Protein AF-A0A938SR09-F1 (afdb_monomer)

Radius of gyration: 38.14 Å; Cα contacts (8 Å, |Δi|>4): 227; chains: 1; bounding box: 76×103×113 Å

Foldseek 3Di:
DDDDDDDDDDDDDDDDDDDDDDPPPPPPPPPPPPDDDDDDDDDDDDDDDDDDDDDDDDDDDDDDDDDDDDDDDDDDDDDDDDDDDDDDDDPDQDQDPDDDDDDDDDDDDDDDDDPDDRDRDDPDDDDDDDDDDDDDDDDDDDDDDDPDPDPPPPPDPPPPPDPDDPDPDPDPPQQLLNQLLVCQLVLNLVSNLVSLVVQCVPPVCVLVLVSLLSNLLSCLSVVNNVVSLVSNLVSCVSPLCVLLPQDACCSNNPDPVSLVVSLVSLVVVCVVVVALSSLLSNLSSCVNVVVLVVSLVSLVSSVVRPRDCSNSVSNNVSSPD

Structure (mmCIF, N/CA/C/O backbone):
data_AF-A0A938SR09-F1
#
_entry.id   AF-A0A938SR09-F1
#
loop_
_atom_site.group_PDB
_atom_site.id
_atom_site.type_symbol
_atom_site.label_atom_id
_atom_site.label_alt_id
_atom_site.label_comp_id
_atom_site.label_asym_id
_atom_site.label_entity_id
_atom_site.label_seq_id
_atom_site.pdbx_PDB_ins_code
_atom_site.Cartn_x
_atom_site.Cartn_y
_atom_site.Cartn_z
_atom_site.occupancy
_atom_site.B_iso_or_equiv
_atom_site.auth_seq_id
_atom_site.auth_comp_id
_atom_site.auth_asym_id
_atom_site.auth_atom_id
_atom_site.pdbx_PDB_model_num
ATOM 1 N N . MET A 1 1 ? 0.628 51.534 -42.376 1.00 48.94 1 MET A N 1
ATOM 2 C CA . MET A 1 1 ? -0.210 50.324 -42.247 1.00 48.94 1 MET A CA 1
ATOM 3 C C . MET A 1 1 ? 0.246 49.597 -40.978 1.00 48.94 1 MET A C 1
ATOM 5 O O . MET A 1 1 ? 1.040 48.683 -41.077 1.00 48.94 1 MET A O 1
ATOM 9 N N . THR A 1 2 ? 0.070 50.069 -39.741 1.00 52.94 2 THR A N 1
ATOM 10 C CA . THR A 1 2 ? -1.119 50.478 -38.962 1.00 52.94 2 THR A CA 1
ATOM 11 C C . THR A 1 2 ? -2.201 49.404 -38.859 1.00 52.94 2 THR A C 1
ATOM 13 O O . THR A 1 2 ? -3.060 49.328 -39.726 1.00 52.94 2 THR A O 1
ATOM 16 N N . SER A 1 3 ? -2.183 48.626 -37.771 1.00 49.88 3 SER A N 1
ATOM 17 C CA . SER A 1 3 ? -3.406 48.142 -37.115 1.00 49.88 3 SER A CA 1
ATOM 18 C C . SER A 1 3 ? -3.104 47.691 -35.681 1.00 49.88 3 SER A C 1
ATOM 20 O O . SER A 1 3 ? -2.721 46.553 -35.426 1.00 49.88 3 SER A O 1
ATOM 22 N N . VAL A 1 4 ? -3.285 48.622 -34.748 1.00 55.06 4 VAL A N 1
ATOM 23 C CA . VAL A 1 4 ? -3.390 48.394 -33.303 1.00 55.06 4 VAL A CA 1
ATOM 24 C C . VAL A 1 4 ? -4.819 47.918 -33.028 1.00 55.06 4 VAL A C 1
ATOM 26 O O . VAL A 1 4 ? -5.764 48.605 -33.410 1.00 55.06 4 VAL A O 1
ATOM 29 N N . ARG A 1 5 ? -5.003 46.756 -32.389 1.00 57.12 5 ARG A N 1
ATOM 30 C CA . ARG A 1 5 ? -6.316 46.314 -31.888 1.00 57.12 5 ARG A CA 1
ATOM 31 C C . ARG A 1 5 ? -6.346 46.376 -30.367 1.00 57.12 5 ARG A C 1
ATOM 33 O O . ARG A 1 5 ? -5.910 45.470 -29.669 1.00 57.12 5 ARG A O 1
ATOM 40 N N . THR A 1 6 ? -6.891 47.491 -29.909 1.00 59.19 6 THR A N 1
ATOM 41 C CA . THR A 1 6 ? -7.502 47.724 -28.605 1.00 59.19 6 THR A CA 1
ATOM 42 C C . THR A 1 6 ? -8.667 46.750 -28.399 1.00 59.19 6 THR A C 1
ATOM 44 O O . THR A 1 6 ? -9.534 46.654 -29.264 1.00 59.19 6 THR A O 1
ATOM 47 N N . PHE A 1 7 ? -8.729 46.068 -27.255 1.00 55.34 7 PHE A N 1
ATOM 48 C CA . PHE A 1 7 ? -9.974 45.491 -26.743 1.00 55.34 7 PHE A CA 1
ATOM 49 C C . PHE A 1 7 ? -10.141 45.939 -25.294 1.00 55.34 7 PHE A C 1
ATOM 51 O O . PHE A 1 7 ? -9.359 45.587 -24.415 1.00 55.34 7 PHE A O 1
ATOM 58 N N . MET A 1 8 ? -11.143 46.787 -25.092 1.00 55.50 8 MET A N 1
ATOM 59 C CA . MET A 1 8 ? -11.523 47.412 -23.837 1.00 55.50 8 MET A CA 1
ATOM 60 C C . MET A 1 8 ? -13.007 47.100 -23.617 1.00 55.50 8 MET A C 1
ATOM 62 O O . MET A 1 8 ? -13.813 47.365 -24.501 1.00 55.50 8 MET A O 1
ATOM 66 N N . GLY A 1 9 ? -13.336 46.575 -22.434 1.00 50.31 9 GLY A N 1
ATOM 67 C CA . GLY A 1 9 ? -14.607 46.816 -21.744 1.00 50.31 9 GLY A CA 1
ATOM 68 C C . GLY A 1 9 ? -15.796 45.891 -22.036 1.00 50.31 9 GLY A C 1
ATOM 69 O O . GLY A 1 9 ? -16.402 45.988 -23.090 1.00 50.31 9 GLY A O 1
ATOM 70 N N . MET A 1 10 ? -16.189 45.103 -21.027 1.00 51.88 10 MET A N 1
ATOM 71 C CA . MET A 1 10 ? -17.540 45.029 -20.418 1.00 51.88 10 MET A CA 1
ATOM 72 C C . MET A 1 10 ? -17.351 44.279 -19.081 1.00 51.88 10 MET A C 1
ATOM 74 O O . MET A 1 10 ? -16.872 43.154 -19.083 1.00 51.88 10 MET A O 1
ATOM 78 N N . ALA A 1 11 ? -17.423 44.878 -17.889 1.00 47.22 11 ALA A N 1
ATOM 79 C CA . ALA A 1 11 ? -18.555 45.516 -17.213 1.00 47.22 11 ALA A CA 1
ATOM 80 C C . ALA A 1 11 ? -19.772 44.587 -17.024 1.00 47.22 11 ALA A C 1
ATOM 82 O O . ALA A 1 11 ? -20.588 44.434 -17.922 1.00 47.22 11 ALA A O 1
ATOM 83 N N . GLY A 1 12 ? -19.907 44.065 -15.797 1.00 44.56 12 GLY A N 1
ATOM 84 C CA . GLY A 1 12 ? -21.187 44.029 -15.086 1.00 44.56 12 GLY A CA 1
ATOM 85 C C . GLY A 1 12 ? -22.030 42.759 -15.180 1.00 44.56 12 GLY A C 1
ATOM 86 O O . GLY A 1 1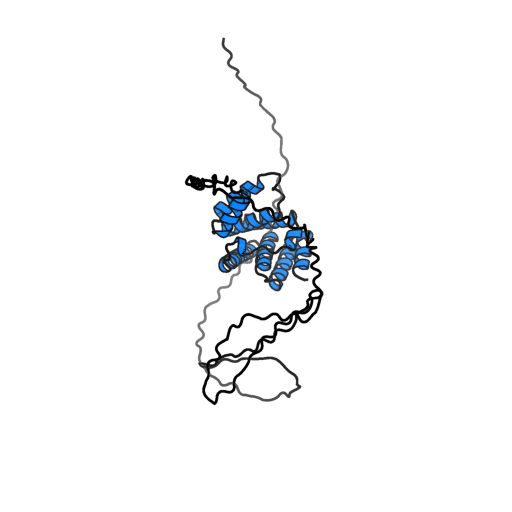2 ? -22.947 42.688 -15.986 1.00 44.56 12 GLY A O 1
ATOM 87 N N . LEU A 1 13 ? -21.853 41.843 -14.225 1.00 46.62 13 LEU A N 1
ATOM 88 C CA . LEU A 1 13 ? -22.986 41.101 -13.665 1.00 46.62 13 LEU A CA 1
ATOM 89 C C . LEU A 1 13 ? -22.722 40.791 -12.189 1.00 46.62 13 LEU A C 1
ATOM 91 O O . LEU A 1 13 ? -21.953 39.901 -11.834 1.00 46.62 13 LEU A O 1
ATOM 95 N N . ALA A 1 14 ? -23.350 41.594 -11.332 1.00 45.62 14 ALA A N 1
ATOM 96 C CA . ALA A 1 14 ? -23.513 41.310 -9.920 1.00 45.62 14 ALA A CA 1
ATOM 97 C C . ALA A 1 14 ? -24.568 40.205 -9.776 1.00 45.62 14 ALA A C 1
ATOM 99 O O . ALA A 1 14 ? -25.720 40.400 -10.160 1.00 45.62 14 ALA A O 1
ATOM 100 N N . VAL A 1 15 ? -24.174 39.057 -9.222 1.00 49.91 15 VAL A N 1
ATOM 101 C CA . VAL A 1 15 ? -25.106 38.029 -8.749 1.00 49.91 15 VAL A CA 1
ATOM 102 C C . VAL A 1 15 ? -25.143 38.101 -7.231 1.00 49.91 15 VAL A C 1
ATOM 104 O O . VAL A 1 15 ? -24.121 38.010 -6.552 1.00 49.91 15 VAL A O 1
ATOM 107 N N . ALA A 1 16 ? -26.350 38.335 -6.733 1.00 41.22 16 ALA A N 1
ATOM 108 C CA . ALA A 1 16 ? -26.693 38.427 -5.333 1.00 41.22 16 ALA A CA 1
ATOM 109 C C . ALA A 1 16 ? -26.620 37.063 -4.626 1.00 41.22 16 ALA A C 1
ATOM 111 O O . ALA A 1 16 ? -26.981 36.032 -5.186 1.00 41.22 16 ALA A O 1
ATOM 112 N N . ALA A 1 17 ? -26.167 37.134 -3.374 1.00 46.91 17 ALA A N 1
ATOM 113 C CA . ALA A 1 17 ? -26.523 36.331 -2.206 1.00 46.91 17 ALA A CA 1
ATOM 114 C C . ALA A 1 17 ? -27.255 34.989 -2.421 1.00 46.91 17 ALA A C 1
ATOM 116 O O . ALA A 1 17 ? -28.446 34.959 -2.720 1.00 46.91 17 ALA A O 1
ATOM 117 N N . ALA A 1 18 ? -26.590 33.892 -2.047 1.00 40.94 18 ALA A N 1
ATOM 118 C CA . ALA A 1 18 ? -27.265 32.707 -1.529 1.00 40.94 18 ALA A CA 1
ATOM 119 C C . ALA A 1 18 ? -26.370 31.950 -0.530 1.00 40.94 18 ALA A C 1
ATOM 121 O O . ALA A 1 18 ? -25.293 31.481 -0.876 1.00 40.94 18 ALA A O 1
ATOM 122 N N . ALA A 1 19 ? -26.882 31.864 0.700 1.00 41.59 19 ALA A N 1
ATOM 123 C CA . ALA A 1 19 ? -26.690 30.822 1.708 1.00 41.59 19 ALA A CA 1
ATOM 124 C C . ALA A 1 19 ? -25.259 30.400 2.106 1.00 41.59 19 ALA A C 1
ATOM 126 O O . ALA A 1 19 ? -24.560 29.658 1.421 1.00 41.59 19 ALA A O 1
ATOM 127 N N . ALA A 1 20 ? -24.903 30.794 3.330 1.00 45.16 20 ALA A N 1
ATOM 128 C CA . ALA A 1 20 ? -23.827 30.218 4.121 1.00 45.16 20 ALA A CA 1
ATOM 129 C C . ALA A 1 20 ? -23.974 28.686 4.263 1.00 45.16 20 ALA A C 1
ATOM 131 O O . ALA A 1 20 ? -25.081 28.210 4.533 1.00 45.16 20 ALA A O 1
ATOM 132 N N . PRO A 1 21 ? -22.886 27.901 4.168 1.00 49.59 21 PRO A N 1
ATOM 133 C CA . PRO A 1 21 ? -22.912 26.524 4.630 1.00 49.59 21 PRO A CA 1
ATOM 134 C C . PRO A 1 21 ? -22.959 26.515 6.161 1.00 49.59 21 PRO A C 1
ATOM 136 O O . PRO A 1 21 ? -22.110 27.104 6.833 1.00 49.59 21 PRO A O 1
ATOM 139 N N . ALA A 1 22 ? -23.972 25.840 6.703 1.00 42.09 22 ALA A N 1
ATOM 140 C CA . ALA A 1 22 ? -24.069 25.503 8.111 1.00 42.09 22 ALA A CA 1
ATOM 141 C C . ALA A 1 22 ? -22.780 24.793 8.550 1.00 42.09 22 ALA A C 1
ATOM 143 O O . ALA A 1 22 ? -22.500 23.661 8.153 1.00 42.09 22 ALA A O 1
ATOM 144 N N . GLN A 1 23 ? -21.987 25.478 9.370 1.00 38.41 23 GLN A N 1
ATOM 145 C CA . GLN A 1 23 ? -20.937 24.855 10.154 1.00 38.41 23 GLN A CA 1
ATOM 146 C C . GLN A 1 23 ? -21.629 23.943 11.169 1.00 38.41 23 GLN A C 1
ATOM 148 O O . GLN A 1 23 ? -22.114 24.399 12.203 1.00 38.41 23 GLN A O 1
ATOM 153 N N . HIS A 1 24 ? -21.693 22.647 10.870 1.00 41.06 24 HIS A N 1
ATOM 154 C CA . HIS A 1 24 ? -21.853 21.640 11.909 1.00 41.06 24 HIS A CA 1
ATOM 155 C C . HIS A 1 24 ? -20.579 21.659 12.757 1.00 41.06 24 HIS A C 1
ATOM 157 O O . HIS A 1 24 ? -19.609 20.953 12.489 1.00 41.06 24 HIS A O 1
ATOM 163 N N . ALA A 1 25 ? -20.580 22.526 13.767 1.00 35.91 25 ALA A N 1
ATOM 164 C CA . ALA A 1 25 ? -19.708 22.408 14.914 1.00 35.91 25 ALA A CA 1
ATOM 165 C C . ALA A 1 25 ? -20.052 21.081 15.600 1.00 35.91 25 ALA A C 1
ATOM 167 O O . ALA A 1 25 ? -21.076 20.953 16.270 1.00 35.91 25 ALA A O 1
ATOM 168 N N . ILE A 1 26 ? -19.220 20.066 15.377 1.00 43.44 26 ILE A N 1
ATOM 169 C CA . ILE A 1 26 ? -19.151 18.933 16.290 1.00 43.44 26 ILE A CA 1
ATOM 170 C C . ILE A 1 26 ? -18.450 19.476 17.531 1.00 43.44 26 ILE A C 1
ATOM 172 O O . ILE A 1 26 ? -17.234 19.660 17.554 1.00 43.44 26 ILE A O 1
ATOM 176 N N . ASP A 1 27 ? -19.267 19.809 18.523 1.00 33.75 27 ASP A N 1
ATOM 177 C CA . ASP A 1 27 ? -18.864 20.181 19.868 1.00 33.75 27 ASP A CA 1
ATOM 178 C C . ASP A 1 27 ? -18.182 18.971 20.526 1.00 33.75 27 ASP A C 1
ATOM 180 O O . ASP A 1 27 ? -18.819 18.084 21.099 1.00 33.75 27 ASP A O 1
ATOM 184 N N . PHE A 1 28 ? -16.861 18.876 20.373 1.00 40.00 28 PHE A N 1
ATOM 185 C CA . PHE A 1 28 ? -16.049 18.007 21.213 1.00 40.00 28 PHE A CA 1
ATOM 186 C C . PHE A 1 28 ? -15.942 18.672 22.578 1.00 40.00 28 PHE A C 1
ATOM 188 O O . PHE A 1 28 ? -15.022 19.448 22.835 1.00 40.00 28 PHE A O 1
ATOM 195 N N . GLY A 1 29 ? -16.899 18.339 23.445 1.00 33.44 29 GLY A N 1
ATOM 196 C CA . GLY A 1 29 ? -16.896 18.712 24.850 1.00 33.44 29 GLY A CA 1
ATOM 197 C C . GLY A 1 29 ? -15.537 18.426 25.485 1.00 33.44 29 GLY A C 1
ATOM 198 O O . GLY A 1 29 ? -15.177 17.282 25.779 1.00 33.44 29 GLY A O 1
ATOM 199 N N . S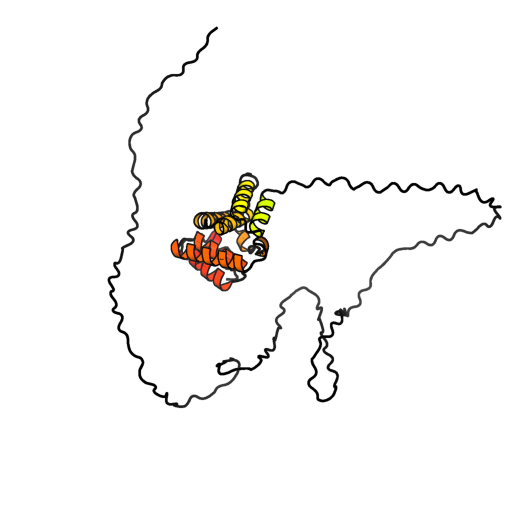ER A 1 30 ? -14.786 19.496 25.706 1.00 38.91 30 SER A N 1
ATOM 200 C CA . SER A 1 30 ? -13.570 19.542 26.494 1.00 38.91 30 SER A CA 1
ATOM 201 C C . SER A 1 30 ? -13.934 19.304 27.958 1.00 38.91 30 SER A C 1
ATOM 203 O O . SER A 1 30 ? -14.160 20.223 28.741 1.00 38.91 30 SER A O 1
ATOM 205 N N . ARG A 1 31 ? -13.991 18.030 28.363 1.00 38.81 31 ARG A N 1
ATOM 206 C CA . ARG A 1 31 ? -13.888 17.682 29.782 1.00 38.81 31 ARG A CA 1
ATOM 207 C C . ARG A 1 31 ? -12.486 18.051 30.252 1.00 38.81 31 ARG A C 1
ATOM 209 O O . ARG A 1 31 ? -11.525 17.331 29.991 1.00 38.81 31 ARG A O 1
ATOM 216 N N . ALA A 1 32 ? -12.402 19.179 30.948 1.00 38.53 32 ALA A N 1
ATOM 217 C CA . ALA A 1 32 ? -11.301 19.508 31.832 1.00 38.53 32 ALA A CA 1
ATOM 218 C C . ALA A 1 32 ? -11.097 18.343 32.813 1.00 38.53 32 ALA A C 1
ATOM 220 O O . ALA A 1 32 ? -11.951 18.060 33.653 1.00 38.53 32 ALA A O 1
ATOM 221 N N . VAL A 1 33 ? -9.981 17.631 32.664 1.00 45.16 33 VAL A N 1
ATOM 222 C CA . VAL A 1 33 ? -9.483 16.714 33.687 1.00 45.16 33 VAL A CA 1
ATOM 223 C C . VAL A 1 33 ? -8.683 17.572 34.653 1.00 45.16 33 VAL A C 1
ATOM 225 O O . VAL A 1 33 ? -7.482 17.764 34.489 1.00 45.16 33 VAL A O 1
ATOM 228 N N . ASP A 1 34 ? -9.389 18.130 35.630 1.00 44.50 34 ASP A N 1
ATOM 229 C CA . ASP A 1 34 ? -8.777 18.633 36.851 1.00 44.50 34 ASP A CA 1
ATOM 230 C C . ASP A 1 34 ? -8.444 17.416 37.722 1.00 44.50 34 ASP A C 1
ATOM 232 O O . ASP A 1 34 ? -9.307 16.592 38.037 1.00 44.50 34 ASP A O 1
ATOM 236 N N . GLY A 1 35 ? -7.163 17.231 38.026 1.00 37.66 35 GLY A N 1
ATOM 237 C CA . GLY A 1 35 ? -6.679 15.994 38.626 1.00 37.66 35 GLY A CA 1
ATOM 238 C C . GLY A 1 35 ? -5.227 16.072 39.062 1.00 37.66 35 GLY A C 1
ATOM 239 O O . GLY A 1 35 ? -4.417 15.224 38.697 1.00 37.66 35 GLY A O 1
ATOM 240 N N . THR A 1 36 ? -4.898 17.089 39.853 1.00 42.97 36 THR A N 1
ATOM 241 C CA . THR A 1 36 ? -3.721 17.115 40.722 1.00 42.97 36 THR A CA 1
ATOM 242 C C . THR A 1 36 ? -3.691 15.850 41.587 1.00 42.97 36 THR A C 1
ATOM 244 O O . THR A 1 36 ? -4.406 15.730 42.579 1.00 42.97 36 THR A O 1
ATOM 247 N N . ARG A 1 37 ? -2.844 14.880 41.226 1.00 38.44 37 ARG A N 1
ATOM 248 C CA . ARG A 1 37 ? -2.443 13.798 42.132 1.00 38.44 37 ARG A CA 1
ATOM 249 C C . ARG A 1 37 ? -1.032 14.056 42.629 1.00 38.44 37 ARG A C 1
ATOM 251 O O . ARG A 1 37 ? -0.067 14.039 41.871 1.00 38.44 37 ARG A O 1
ATOM 258 N N . ALA A 1 38 ? -0.964 14.310 43.930 1.00 37.84 38 ALA A N 1
ATOM 259 C CA . ALA A 1 38 ? 0.248 14.364 44.716 1.00 37.84 38 ALA A CA 1
ATOM 260 C C . ALA A 1 38 ? 1.033 13.049 44.590 1.00 37.84 38 ALA A C 1
ATOM 262 O O . ALA A 1 38 ? 0.476 11.959 44.727 1.00 37.84 38 ALA A O 1
ATOM 263 N N . PHE A 1 39 ? 2.336 13.170 44.352 1.00 33.78 39 PHE A N 1
ATOM 264 C CA . PHE A 1 39 ? 3.298 12.091 44.529 1.00 33.78 39 PHE A CA 1
ATOM 265 C C . PHE A 1 39 ? 3.523 11.884 46.032 1.00 33.78 39 PHE A C 1
ATOM 267 O O . PHE A 1 39 ? 4.291 12.611 46.658 1.00 33.78 39 PHE A O 1
ATOM 274 N N . THR A 1 40 ? 2.854 10.896 46.622 1.00 37.78 40 THR A N 1
ATOM 275 C CA . THR A 1 40 ? 3.239 10.331 47.920 1.00 37.78 40 THR A CA 1
ATOM 276 C C . THR A 1 40 ? 4.230 9.198 47.681 1.00 37.78 40 THR A C 1
ATOM 278 O O . THR A 1 40 ? 3.898 8.147 47.136 1.00 37.78 40 THR A O 1
ATOM 281 N N . THR A 1 41 ? 5.477 9.420 48.081 1.00 38.62 41 THR A N 1
ATOM 282 C CA . THR A 1 41 ? 6.528 8.407 48.145 1.00 38.62 41 THR A CA 1
ATOM 283 C C . THR A 1 41 ? 6.243 7.453 49.306 1.00 38.62 41 THR A C 1
ATOM 285 O O . THR A 1 41 ? 6.537 7.756 50.461 1.00 38.62 41 THR A O 1
ATOM 288 N N . HIS A 1 42 ? 5.673 6.280 49.016 1.00 34.41 42 HIS A N 1
ATOM 289 C CA . HIS A 1 42 ? 5.622 5.191 49.991 1.00 34.41 42 HIS A CA 1
ATOM 290 C C . HIS A 1 42 ? 6.890 4.337 49.920 1.00 34.41 42 HIS A C 1
ATOM 292 O O . HIS A 1 42 ? 7.185 3.656 48.940 1.00 34.41 42 HIS A O 1
ATOM 298 N N . ARG A 1 43 ? 7.629 4.439 51.020 1.00 31.91 43 ARG A N 1
ATOM 299 C CA . ARG A 1 43 ? 8.742 3.620 51.490 1.00 31.91 43 ARG A CA 1
ATOM 300 C C . ARG A 1 43 ? 8.340 2.135 51.478 1.00 31.91 43 ARG A C 1
ATOM 302 O O . ARG A 1 43 ? 7.354 1.769 52.112 1.00 31.91 43 ARG A O 1
ATOM 309 N N . MET A 1 44 ? 9.082 1.304 50.744 1.00 32.31 44 MET A N 1
ATOM 310 C CA . MET A 1 44 ? 9.006 -0.157 50.841 1.00 32.31 44 MET A CA 1
ATOM 311 C C . MET A 1 44 ? 9.773 -0.594 52.087 1.00 32.31 44 MET A C 1
ATOM 313 O O . MET A 1 44 ? 10.999 -0.601 52.077 1.00 32.31 44 MET A O 1
ATOM 317 N N . ASP A 1 45 ? 9.040 -0.972 53.125 1.00 37.78 45 ASP A N 1
ATOM 318 C CA . ASP A 1 45 ? 9.537 -1.798 54.217 1.00 37.78 45 ASP A CA 1
ATOM 319 C C . ASP A 1 45 ? 8.638 -3.040 54.306 1.00 37.78 45 ASP A C 1
ATOM 321 O O . ASP A 1 45 ? 7.419 -2.936 54.153 1.00 37.78 45 ASP A O 1
ATOM 325 N N . SER A 1 46 ? 9.251 -4.176 54.653 1.00 35.06 46 SER A N 1
ATOM 326 C CA . SER A 1 46 ? 8.656 -5.448 55.120 1.00 35.06 46 SER A CA 1
ATOM 327 C C . SER A 1 46 ? 8.550 -6.589 54.098 1.00 35.06 46 SER A C 1
ATOM 329 O O . SER A 1 46 ? 7.623 -6.690 53.299 1.00 35.06 46 SER A O 1
ATOM 331 N N . CYS A 1 47 ? 9.502 -7.516 54.224 1.00 36.88 47 CYS A N 1
ATOM 332 C CA . CYS A 1 47 ? 9.355 -8.922 53.872 1.00 36.88 47 CYS A CA 1
ATOM 333 C C . CYS A 1 47 ? 8.337 -9.593 54.810 1.00 36.88 47 CYS A C 1
ATOM 335 O O . CYS A 1 47 ? 8.511 -9.525 56.024 1.00 36.88 47 CYS A O 1
ATOM 337 N N . GLU A 1 48 ? 7.371 -10.334 54.266 1.00 33.38 48 GLU A N 1
ATOM 338 C CA . GLU A 1 48 ? 6.655 -11.379 55.008 1.00 33.38 48 GLU A CA 1
ATOM 339 C C . GLU A 1 48 ? 6.470 -12.642 54.144 1.00 33.38 48 GLU A C 1
ATOM 341 O O . GLU A 1 48 ? 6.300 -12.540 52.924 1.00 33.38 48 GLU A O 1
ATOM 346 N N . PRO A 1 49 ? 6.547 -13.848 54.742 1.00 43.41 49 PRO A N 1
ATOM 347 C CA . PRO A 1 49 ? 6.541 -15.111 54.017 1.00 43.41 49 PRO A CA 1
ATOM 348 C C . PRO A 1 49 ? 5.116 -15.622 53.765 1.00 43.41 49 PRO A C 1
ATOM 350 O O . PRO A 1 49 ? 4.286 -15.707 54.669 1.00 43.41 49 PRO A O 1
ATOM 353 N N . VAL A 1 50 ? 4.851 -16.055 52.531 1.00 41.22 50 VAL A N 1
ATOM 354 C CA . VAL A 1 50 ? 3.593 -16.711 52.156 1.00 41.22 50 VAL A CA 1
ATOM 355 C C . VAL A 1 50 ? 3.546 -18.128 52.736 1.00 41.22 50 VAL A C 1
ATOM 357 O O . VAL A 1 50 ? 4.335 -19.003 52.368 1.00 41.22 50 VAL A O 1
ATOM 360 N N . ARG A 1 51 ? 2.586 -18.345 53.643 1.00 36.12 51 ARG A N 1
ATOM 361 C CA . ARG A 1 51 ? 2.142 -19.658 54.126 1.00 36.12 51 ARG A CA 1
ATOM 362 C C . ARG A 1 51 ? 1.581 -20.486 52.969 1.00 36.12 51 ARG A C 1
ATOM 364 O O . ARG A 1 51 ? 0.710 -20.037 52.231 1.00 36.12 51 ARG A O 1
ATOM 371 N N . ARG A 1 52 ? 2.077 -21.720 52.859 1.00 40.38 52 ARG A N 1
ATOM 372 C CA . ARG A 1 52 ? 1.443 -22.816 52.123 1.00 40.38 52 ARG A CA 1
ATOM 373 C C . ARG A 1 52 ? 0.193 -23.247 52.876 1.00 40.38 52 ARG A C 1
ATOM 375 O O . ARG A 1 52 ? 0.318 -23.582 54.046 1.00 40.38 52 ARG A O 1
ATOM 382 N N . ASP A 1 53 ? -0.920 -23.351 52.164 1.00 39.09 53 ASP A N 1
ATOM 383 C CA . ASP A 1 53 ? -1.975 -24.296 52.501 1.00 39.09 53 ASP A CA 1
ATOM 384 C C . ASP A 1 53 ? -2.419 -25.062 51.254 1.00 39.09 53 ASP A C 1
ATOM 386 O O . ASP A 1 53 ? -2.407 -24.588 50.118 1.00 39.09 53 ASP A O 1
ATOM 390 N N . SER A 1 54 ? -2.673 -26.326 51.531 1.00 40.34 54 SER A N 1
ATOM 391 C CA . SER A 1 54 ? -2.786 -27.490 50.674 1.00 40.34 54 SER A CA 1
ATOM 392 C C . SER A 1 54 ? -4.172 -27.692 50.067 1.00 40.34 54 SER A C 1
ATOM 394 O O . SER A 1 54 ? -5.179 -27.480 50.732 1.00 40.34 54 SER A O 1
ATOM 396 N N . GLY A 1 55 ? -4.190 -28.304 48.878 1.00 32.22 55 GLY A N 1
ATOM 397 C CA . GLY A 1 55 ? -5.206 -29.294 48.518 1.00 32.22 55 GLY A CA 1
ATOM 398 C C . GLY A 1 55 ? -6.116 -28.922 47.352 1.00 32.22 55 GLY A C 1
ATOM 399 O O . GLY A 1 55 ? -7.139 -28.283 47.552 1.00 32.22 55 GLY A O 1
ATOM 400 N N . PHE A 1 56 ? -5.828 -29.454 46.159 1.00 29.59 56 PHE A N 1
ATOM 401 C CA . PHE A 1 56 ? -6.900 -30.025 45.341 1.00 29.59 56 PHE A CA 1
ATOM 402 C C . PHE A 1 56 ? -6.391 -31.126 44.407 1.00 29.59 56 PHE A C 1
ATOM 404 O O . PHE A 1 56 ? -5.302 -31.040 43.839 1.00 29.59 56 PHE A O 1
ATOM 411 N N . HIS A 1 57 ? -7.192 -32.186 44.326 1.00 31.00 57 HIS A N 1
ATOM 412 C CA . HIS A 1 57 ? -6.897 -33.456 43.680 1.00 31.00 57 HIS A CA 1
ATOM 413 C C . HIS A 1 57 ? -7.031 -33.414 42.151 1.00 31.00 57 HIS A C 1
ATOM 415 O O . HIS A 1 57 ? -7.802 -32.658 41.567 1.00 31.00 57 HIS A O 1
ATOM 421 N N . VAL A 1 58 ? -6.253 -34.315 41.558 1.00 31.38 58 VAL A N 1
ATOM 422 C CA . VAL A 1 58 ? -6.038 -34.651 40.149 1.00 31.38 58 VAL A CA 1
ATOM 423 C C . VAL A 1 58 ? -7.286 -35.217 39.460 1.00 31.38 58 VAL A C 1
ATOM 425 O O . VAL A 1 58 ? -7.920 -36.123 39.990 1.00 31.38 58 VAL A O 1
ATOM 428 N N . THR A 1 59 ? -7.518 -34.802 38.211 1.00 32.91 59 THR A N 1
ATOM 429 C CA . THR A 1 59 ? -7.966 -35.694 37.122 1.00 32.91 59 THR A CA 1
ATOM 430 C C . THR A 1 59 ? -7.124 -35.421 35.861 1.00 32.91 59 THR A C 1
ATOM 432 O O . THR A 1 59 ? -6.894 -34.276 35.479 1.00 32.91 59 THR A O 1
ATOM 435 N N . SER A 1 60 ? -6.563 -36.498 35.303 1.00 32.19 60 SER A N 1
ATOM 436 C CA . SER A 1 60 ? -5.683 -36.632 34.123 1.00 32.19 60 SER A CA 1
ATOM 437 C C . SER A 1 60 ? -6.480 -36.490 32.805 1.00 32.19 60 SER A C 1
ATOM 439 O O . SER A 1 60 ? -7.687 -36.681 32.829 1.00 32.19 60 SER A O 1
ATOM 441 N N . HIS A 1 61 ? -5.979 -36.149 31.607 1.00 34.94 61 HIS A N 1
ATOM 442 C CA . HIS A 1 61 ? -4.675 -36.174 30.913 1.00 34.94 61 HIS A CA 1
ATOM 443 C C . HIS A 1 61 ? -4.537 -34.870 30.072 1.00 34.94 61 HIS A C 1
ATOM 445 O O . HIS A 1 61 ? -5.496 -34.482 29.419 1.00 34.94 61 HIS A O 1
ATOM 451 N N . GLY A 1 62 ? -3.470 -34.057 30.170 1.00 31.67 62 GLY A N 1
ATOM 452 C CA . GLY A 1 62 ? -2.205 -34.129 29.399 1.00 31.67 62 GLY A CA 1
ATOM 453 C C . GLY A 1 62 ? -2.332 -33.413 28.033 1.00 31.67 62 GLY A C 1
ATOM 454 O O . GLY A 1 62 ? -3.004 -33.936 27.164 1.00 31.67 62 GLY A O 1
ATOM 455 N N . LEU A 1 63 ? -1.776 -32.227 27.734 1.00 31.64 63 LEU A N 1
ATOM 456 C CA . LEU A 1 63 ? -0.466 -31.639 28.051 1.00 31.64 63 LEU A CA 1
ATOM 457 C C . LEU A 1 63 ? -0.550 -30.090 28.105 1.00 31.64 63 LEU A C 1
ATOM 459 O O . LEU A 1 63 ? -0.976 -29.454 27.145 1.00 31.64 63 LEU A O 1
ATOM 463 N N . ARG A 1 64 ? -0.064 -29.469 29.189 1.00 33.28 64 ARG A N 1
ATOM 464 C CA . ARG A 1 64 ? 0.347 -28.051 29.236 1.00 33.28 64 ARG A CA 1
ATOM 465 C C . ARG A 1 64 ? 1.756 -27.988 29.819 1.00 33.28 64 ARG A C 1
ATOM 467 O O . ARG A 1 64 ? 1.987 -28.502 30.908 1.00 33.28 64 ARG A O 1
ATOM 474 N N . GLY A 1 65 ? 2.685 -27.371 29.093 1.00 31.17 65 GLY A N 1
ATOM 475 C CA . GLY A 1 65 ? 4.011 -27.037 29.606 1.00 31.17 65 GLY A CA 1
ATOM 476 C C . GLY A 1 65 ? 3.978 -25.682 30.309 1.00 31.17 65 GLY A C 1
ATOM 477 O O . GLY A 1 65 ? 3.533 -24.698 29.726 1.00 31.17 65 GLY A O 1
ATOM 478 N N . SER A 1 66 ? 4.458 -25.626 31.548 1.00 35.50 66 SER A N 1
ATOM 479 C CA . SER A 1 66 ? 4.777 -24.387 32.263 1.00 35.50 66 SER A CA 1
ATOM 480 C C . SER A 1 66 ? 6.269 -24.383 32.581 1.00 35.50 66 SER A C 1
ATOM 482 O O . SER A 1 66 ? 6.774 -25.365 33.123 1.00 35.50 66 SER A O 1
ATOM 484 N N . ALA A 1 67 ? 6.965 -23.290 32.269 1.00 32.03 67 ALA A N 1
ATOM 485 C CA . ALA A 1 67 ? 8.362 -23.083 32.637 1.00 32.03 67 ALA A CA 1
ATOM 486 C C . ALA A 1 67 ? 8.466 -21.914 33.625 1.00 32.03 67 ALA A C 1
ATOM 488 O O . ALA A 1 67 ? 8.000 -20.816 33.329 1.00 32.03 67 ALA A O 1
ATOM 489 N N . SER A 1 68 ? 9.103 -22.154 34.773 1.00 31.42 68 SER A N 1
ATOM 490 C CA . SER A 1 68 ? 9.543 -21.113 35.707 1.00 31.42 68 SER A CA 1
ATOM 491 C C . SER A 1 68 ? 11.068 -21.048 35.695 1.00 31.42 68 SER A C 1
ATOM 493 O O . SER A 1 68 ? 11.741 -22.077 35.746 1.00 31.42 68 SER A O 1
ATOM 495 N N . PHE A 1 69 ? 11.600 -19.831 35.604 1.00 34.47 69 PHE A N 1
ATOM 496 C CA . PHE A 1 69 ? 13.025 -19.538 35.470 1.00 34.47 69 PHE A CA 1
ATOM 497 C C . PHE A 1 69 ? 13.699 -19.355 36.830 1.00 34.47 69 PHE A C 1
ATOM 499 O O . PHE A 1 69 ? 13.274 -18.513 37.611 1.00 34.47 69 PHE A O 1
ATOM 506 N N . TYR A 1 70 ? 14.816 -20.051 37.043 1.00 31.45 70 TYR A N 1
ATOM 507 C CA . TYR A 1 70 ? 15.893 -19.623 37.938 1.00 31.45 70 TYR A CA 1
ATOM 508 C C . TYR A 1 70 ? 17.240 -20.120 37.393 1.00 31.45 70 TYR A C 1
ATOM 510 O O . TYR A 1 70 ? 17.358 -21.274 37.001 1.00 31.45 70 TYR A O 1
ATOM 518 N N . GLY A 1 71 ? 18.244 -19.237 37.398 1.00 30.58 71 GLY A N 1
ATOM 519 C CA . GLY A 1 71 ? 19.665 -19.586 37.518 1.00 30.58 71 GLY A CA 1
ATOM 520 C C . GLY A 1 71 ? 20.324 -20.390 36.389 1.00 30.58 71 GLY A C 1
ATOM 521 O O . GLY A 1 71 ? 20.307 -21.610 36.385 1.00 30.58 71 GLY A O 1
ATOM 522 N N . SER A 1 72 ? 21.023 -19.670 35.507 1.00 38.50 72 SER A N 1
ATOM 523 C CA . SER A 1 72 ? 22.268 -20.059 34.815 1.00 38.50 72 SER A CA 1
ATOM 524 C C . SER A 1 72 ? 22.440 -21.506 34.307 1.00 38.50 72 SER A C 1
ATOM 526 O O . SER A 1 72 ? 22.826 -22.408 35.043 1.00 38.50 72 SER A O 1
ATOM 528 N N . ARG A 1 73 ? 22.387 -21.614 32.969 1.00 41.91 73 ARG A N 1
ATOM 529 C CA . ARG A 1 73 ? 22.822 -22.721 32.093 1.00 41.91 73 ARG A CA 1
ATOM 530 C C . ARG A 1 73 ? 21.962 -23.984 32.145 1.00 41.91 73 ARG A C 1
ATOM 532 O O . ARG A 1 73 ? 22.227 -24.904 32.905 1.00 41.91 73 ARG A O 1
ATOM 539 N N . SER A 1 74 ? 21.045 -24.098 31.185 1.00 31.97 74 SER A N 1
ATOM 540 C CA . SER A 1 74 ? 20.631 -25.391 30.629 1.00 31.97 74 SER A CA 1
ATOM 541 C C . SER A 1 74 ? 20.125 -25.230 29.196 1.00 31.97 74 SER A C 1
ATOM 543 O O . SER A 1 74 ? 19.447 -24.260 28.864 1.00 31.97 74 SER A O 1
ATOM 545 N N . ARG A 1 75 ? 20.540 -26.168 28.340 1.00 35.94 75 ARG A N 1
ATOM 546 C CA . ARG A 1 75 ? 20.204 -26.257 26.916 1.00 35.94 75 ARG A CA 1
ATOM 547 C C . ARG A 1 75 ? 18.775 -26.775 26.759 1.00 35.94 75 ARG A C 1
ATOM 549 O O . ARG A 1 75 ? 18.427 -27.797 27.342 1.00 35.94 75 ARG A O 1
ATOM 556 N N . LEU A 1 76 ? 17.987 -26.085 25.944 1.00 30.61 76 LEU A N 1
ATOM 557 C CA . LEU A 1 76 ? 16.647 -26.494 25.540 1.00 30.61 76 LEU A CA 1
ATOM 558 C C . LEU A 1 76 ? 16.767 -27.435 24.330 1.00 30.61 76 LEU A C 1
ATOM 560 O O . LEU A 1 76 ? 17.347 -27.051 23.317 1.00 30.61 76 LEU A O 1
ATOM 564 N N . ASN A 1 77 ? 16.235 -28.651 24.434 1.00 30.27 77 ASN A N 1
ATOM 565 C CA . ASN A 1 77 ? 16.027 -29.550 23.298 1.00 30.27 77 ASN A CA 1
ATOM 566 C C . ASN A 1 77 ? 14.514 -29.605 23.054 1.00 30.27 77 ASN A C 1
ATOM 568 O O . ASN A 1 77 ? 13.790 -30.236 23.820 1.00 30.27 77 ASN A O 1
ATOM 572 N N . ILE A 1 78 ? 14.032 -28.891 22.034 1.00 34.47 78 ILE A N 1
ATOM 573 C CA . ILE A 1 78 ? 12.645 -28.989 21.565 1.00 34.47 78 ILE A CA 1
ATOM 574 C C . ILE A 1 78 ? 12.643 -29.961 20.387 1.00 34.47 78 ILE A C 1
ATOM 576 O O . ILE A 1 78 ? 13.241 -29.682 19.350 1.00 34.47 78 ILE A O 1
ATOM 580 N N . GLY A 1 79 ? 11.970 -31.100 20.545 1.00 30.14 79 GLY A N 1
ATOM 581 C CA . GLY A 1 79 ? 11.592 -31.949 19.421 1.00 30.14 79 GLY A CA 1
ATOM 582 C C . GLY A 1 79 ? 10.463 -31.279 18.644 1.00 30.14 79 GLY A C 1
ATOM 583 O O . GLY A 1 79 ? 9.371 -31.096 19.179 1.00 30.14 79 GLY A O 1
ATOM 584 N N . LEU A 1 80 ? 10.730 -30.887 17.399 1.00 32.69 80 LEU A N 1
ATOM 585 C CA . LEU A 1 80 ? 9.704 -30.438 16.464 1.00 32.69 80 LEU A CA 1
ATOM 586 C C . LEU A 1 80 ? 8.986 -31.669 15.904 1.00 32.69 80 LEU A C 1
ATOM 588 O O . LEU A 1 80 ? 9.587 -32.484 15.210 1.00 32.69 80 LEU A O 1
ATOM 592 N N . ASN A 1 81 ? 7.701 -31.794 16.224 1.00 30.83 81 ASN A N 1
ATOM 593 C CA . ASN A 1 81 ? 6.785 -32.717 15.573 1.00 30.83 81 ASN A CA 1
ATOM 594 C C . ASN A 1 81 ? 6.035 -31.924 14.494 1.00 30.83 81 ASN A C 1
ATOM 596 O O . ASN A 1 81 ? 5.094 -31.196 14.801 1.00 30.83 81 ASN A O 1
ATOM 600 N N . THR A 1 82 ? 6.498 -31.992 13.248 1.00 38.53 82 THR A N 1
ATOM 601 C CA . THR A 1 82 ? 5.799 -31.432 12.084 1.00 38.53 82 THR A CA 1
ATOM 602 C C . THR A 1 82 ? 5.116 -32.570 11.345 1.00 38.53 82 THR A C 1
ATOM 604 O O . THR A 1 82 ? 5.791 -33.437 10.793 1.00 38.53 82 THR A O 1
ATOM 607 N N . GLY A 1 83 ? 3.787 -32.567 11.330 1.00 34.12 83 GLY A N 1
ATOM 608 C CA . GLY A 1 83 ? 3.017 -33.589 10.634 1.00 34.12 83 GLY A CA 1
ATOM 609 C C . GLY A 1 83 ? 1.552 -33.216 10.482 1.00 34.12 83 GLY A C 1
ATOM 610 O O . GLY A 1 83 ? 0.705 -33.890 11.050 1.00 34.12 83 GLY A O 1
ATOM 611 N N . ILE A 1 84 ? 1.261 -32.161 9.718 1.00 31.64 84 ILE A N 1
ATOM 612 C CA . ILE A 1 84 ? -0.023 -32.013 9.022 1.00 31.64 84 ILE A CA 1
ATOM 613 C C . ILE A 1 84 ? 0.309 -31.508 7.615 1.00 31.64 84 ILE A C 1
ATOM 615 O O . ILE A 1 84 ? 0.587 -30.329 7.419 1.00 31.64 84 ILE A O 1
ATOM 619 N N . CYS A 1 85 ? 0.357 -32.433 6.658 1.00 33.00 85 CYS A N 1
ATOM 620 C CA . CYS A 1 85 ? 0.348 -32.123 5.235 1.00 33.00 85 CYS A CA 1
ATOM 621 C C . CYS A 1 85 ? -1.073 -32.387 4.740 1.00 33.00 85 CYS A C 1
ATOM 623 O O . CYS A 1 85 ? -1.422 -33.543 4.501 1.00 33.00 85 CYS A O 1
ATOM 625 N N . ASP A 1 86 ? -1.876 -31.336 4.599 1.00 34.25 86 ASP A N 1
ATOM 626 C CA . ASP A 1 86 ? -3.042 -31.374 3.722 1.00 34.25 86 ASP A CA 1
ATOM 627 C C . ASP A 1 86 ? -2.582 -30.949 2.328 1.00 34.25 86 ASP A C 1
ATOM 629 O O . ASP A 1 86 ? -2.173 -29.813 2.089 1.00 34.25 86 ASP A O 1
ATOM 633 N N . SER A 1 87 ? -2.552 -31.907 1.406 1.00 37.03 87 SER A N 1
ATOM 634 C CA . SER A 1 87 ? -2.287 -31.677 -0.014 1.00 37.03 87 SER A CA 1
ATOM 635 C C . SER A 1 87 ? -2.977 -32.783 -0.807 1.00 37.03 87 SER A C 1
ATOM 637 O O . SER A 1 87 ? -2.426 -33.861 -1.032 1.00 37.03 87 SER A O 1
ATOM 639 N N . LEU A 1 88 ? -4.220 -32.525 -1.207 1.00 43.38 88 LEU A N 1
ATOM 640 C CA . LEU A 1 88 ? -4.854 -33.250 -2.299 1.00 43.38 88 LEU A CA 1
ATOM 641 C C . LEU A 1 88 ? -4.164 -32.815 -3.604 1.00 43.38 88 LEU A C 1
ATOM 643 O O . LEU A 1 88 ? -4.053 -31.622 -3.859 1.00 43.38 88 LEU A O 1
ATOM 647 N N . LEU A 1 89 ? -3.740 -33.799 -4.409 1.00 43.84 89 LEU A N 1
ATOM 648 C CA . LEU A 1 89 ? -3.225 -33.693 -5.792 1.00 43.84 89 LEU A CA 1
ATOM 649 C C . LEU A 1 89 ? -1.706 -33.538 -6.024 1.00 43.84 89 LEU A C 1
ATOM 651 O O . LEU A 1 89 ? -1.304 -32.901 -6.991 1.00 43.84 89 LEU A O 1
ATOM 655 N N . TYR A 1 90 ? -0.858 -34.242 -5.266 1.00 34.78 90 TYR A N 1
ATOM 656 C CA . TYR A 1 90 ? 0.454 -34.675 -5.784 1.00 34.78 90 TYR A CA 1
ATOM 657 C C . TYR A 1 90 ? 0.764 -36.130 -5.387 1.00 34.78 90 TYR A C 1
ATOM 659 O O . TYR A 1 90 ? 0.459 -36.532 -4.260 1.00 34.78 90 TYR A O 1
ATOM 667 N N . PRO A 1 91 ? 1.362 -36.948 -6.279 1.00 39.50 91 PRO A N 1
ATOM 668 C CA . PRO A 1 91 ? 1.816 -38.285 -5.922 1.00 39.50 91 PRO A CA 1
ATOM 669 C C . PRO A 1 91 ? 2.935 -38.206 -4.875 1.00 39.50 91 PRO A C 1
ATOM 671 O O . PRO A 1 91 ? 3.833 -37.365 -4.931 1.00 39.50 91 PRO A O 1
ATOM 674 N N . ARG A 1 92 ? 2.837 -39.091 -3.881 1.00 36.94 92 ARG A N 1
ATOM 675 C CA . ARG A 1 92 ? 3.667 -39.142 -2.674 1.00 36.94 92 ARG A CA 1
ATOM 676 C C . ARG A 1 92 ? 5.150 -39.339 -3.007 1.00 36.94 92 ARG A C 1
ATOM 678 O O . ARG A 1 92 ? 5.592 -40.465 -3.198 1.00 36.94 92 ARG A O 1
ATOM 685 N N . CYS A 1 93 ? 5.943 -38.275 -2.958 1.00 38.00 93 CYS A N 1
ATOM 686 C CA . CYS A 1 93 ? 7.393 -38.386 -2.804 1.00 38.00 93 CYS A CA 1
ATOM 687 C C . CYS A 1 93 ? 7.731 -38.258 -1.313 1.00 38.00 93 CYS A C 1
ATOM 689 O O . CYS A 1 93 ? 7.696 -37.161 -0.762 1.00 38.00 93 CYS A O 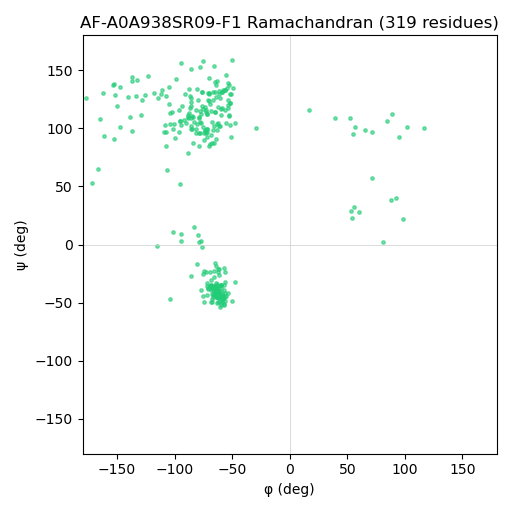1
ATOM 691 N N . SER A 1 94 ? 8.033 -39.370 -0.634 1.00 45.94 94 SER A N 1
ATOM 692 C CA . SER A 1 94 ? 8.546 -39.312 0.741 1.00 45.94 94 SER A CA 1
ATOM 693 C C . SER A 1 94 ? 10.065 -39.137 0.717 1.00 45.94 94 SER A C 1
ATOM 695 O O . SER A 1 94 ? 10.783 -40.010 0.227 1.00 45.94 94 SER A O 1
ATOM 697 N N . THR A 1 95 ? 10.584 -38.049 1.277 1.00 42.84 95 THR A N 1
ATOM 698 C CA . THR A 1 95 ? 12.017 -37.899 1.550 1.00 42.84 95 THR A CA 1
ATOM 699 C C . THR A 1 95 ? 12.364 -38.683 2.816 1.00 42.84 95 THR A C 1
ATOM 701 O O . THR A 1 95 ? 12.186 -38.222 3.941 1.00 42.84 95 THR A O 1
ATOM 704 N N . ARG A 1 96 ? 12.848 -39.920 2.657 1.00 43.03 96 ARG A N 1
ATOM 705 C CA . ARG A 1 96 ? 13.354 -40.716 3.784 1.00 43.03 96 ARG A CA 1
ATOM 706 C C . ARG A 1 96 ? 14.788 -40.288 4.102 1.00 43.03 96 ARG A C 1
ATOM 708 O O . ARG A 1 96 ? 15.741 -40.769 3.497 1.00 43.03 96 ARG A O 1
ATOM 715 N N . THR A 1 97 ? 14.955 -39.391 5.068 1.00 44.34 97 THR A N 1
ATOM 716 C CA . THR A 1 97 ? 16.279 -39.093 5.632 1.00 44.34 97 THR A CA 1
ATOM 717 C C . THR A 1 97 ? 16.657 -40.207 6.606 1.00 44.34 97 THR A C 1
ATOM 719 O O . THR A 1 97 ? 16.232 -40.219 7.758 1.00 44.34 97 THR A O 1
ATOM 722 N N . SER A 1 98 ? 17.420 -41.195 6.142 1.00 45.56 98 SER A N 1
ATOM 723 C CA . SER A 1 98 ? 17.943 -42.267 6.993 1.00 45.56 98 SER A CA 1
ATOM 724 C C . SER A 1 98 ? 19.200 -41.802 7.734 1.00 45.56 98 SER A C 1
ATOM 726 O O . SER A 1 98 ? 20.231 -41.547 7.110 1.00 45.56 98 SER A O 1
ATOM 728 N N . TYR A 1 99 ? 19.132 -41.729 9.065 1.00 40.56 99 TYR A N 1
ATOM 729 C CA . TYR A 1 99 ? 20.301 -41.546 9.926 1.00 40.56 99 TYR A CA 1
ATOM 730 C C . TYR A 1 99 ? 20.905 -42.916 10.241 1.00 40.56 99 TYR A C 1
ATOM 732 O O . TYR A 1 99 ? 20.253 -43.760 10.851 1.00 40.56 99 TYR A O 1
ATOM 740 N N . VAL A 1 100 ? 22.150 -43.149 9.824 1.00 42.84 100 VAL A N 1
ATOM 741 C CA . VAL A 1 100 ? 22.907 -44.339 10.228 1.00 42.84 100 VAL A CA 1
ATOM 742 C C . VAL A 1 100 ? 23.764 -43.957 11.428 1.00 42.84 100 VAL A C 1
ATOM 744 O O . VAL A 1 100 ? 24.756 -43.244 11.290 1.00 42.84 100 VAL A O 1
ATOM 747 N N . CYS A 1 101 ? 23.376 -44.420 12.614 1.00 38.66 101 CYS A N 1
ATOM 748 C CA . CYS A 1 101 ? 24.219 -44.347 13.802 1.00 38.66 101 CYS A CA 1
ATOM 749 C C . CYS A 1 101 ? 25.158 -45.558 13.799 1.00 38.66 101 CYS A C 1
ATOM 751 O O . CYS A 1 101 ? 24.708 -46.688 13.981 1.00 38.66 101 CYS A O 1
ATOM 753 N N . HIS A 1 102 ? 26.457 -45.344 13.592 1.00 38.16 102 HIS A N 1
ATOM 754 C CA . HIS A 1 102 ? 27.440 -46.394 13.851 1.00 38.16 102 HIS A CA 1
ATOM 755 C C . HIS A 1 102 ? 27.670 -46.524 15.365 1.00 38.16 102 HIS A C 1
ATOM 757 O O . HIS A 1 102 ? 27.923 -45.510 16.019 1.00 38.16 102 HIS A O 1
ATOM 763 N N . PRO A 1 103 ? 27.623 -47.742 15.936 1.00 37.78 103 PRO A N 1
ATOM 764 C CA . PRO A 1 103 ? 28.045 -47.966 17.307 1.00 37.78 103 PRO A CA 1
ATOM 765 C C . PRO A 1 103 ? 29.573 -47.920 17.344 1.00 37.78 103 PRO A C 1
ATOM 767 O O . PRO A 1 103 ? 30.249 -48.902 17.046 1.00 37.78 103 PRO A O 1
ATOM 770 N N . VAL A 1 104 ? 30.128 -46.763 17.690 1.00 42.50 104 VAL A N 1
ATOM 771 C CA . VAL A 1 104 ? 31.520 -46.660 18.132 1.00 42.50 104 VAL A CA 1
ATOM 772 C C . VAL A 1 104 ? 31.476 -46.287 19.607 1.00 42.50 104 VAL A C 1
ATOM 774 O O . VAL A 1 104 ? 30.705 -45.416 20.002 1.00 42.50 104 VAL A O 1
ATOM 777 N N . GLY A 1 105 ? 32.221 -47.046 20.409 1.00 39.66 105 GLY A N 1
ATOM 778 C CA . GLY A 1 105 ? 32.129 -47.097 21.864 1.00 39.66 105 GLY A CA 1
ATOM 779 C C . GLY A 1 105 ? 32.157 -45.750 22.588 1.00 39.66 105 GLY A C 1
ATOM 780 O O . GLY A 1 105 ? 32.620 -44.738 22.070 1.00 39.66 105 GLY A O 1
ATOM 781 N N . CYS A 1 106 ? 31.641 -45.794 23.818 1.00 44.56 106 CYS A N 1
ATOM 782 C CA . CYS A 1 106 ? 31.515 -44.713 24.790 1.00 44.56 106 CYS A CA 1
ATOM 783 C C . CYS A 1 106 ? 32.603 -43.632 24.679 1.00 44.56 106 CYS A C 1
ATOM 785 O O . CYS A 1 106 ? 33.707 -43.771 25.197 1.00 44.56 106 CYS A O 1
ATOM 787 N N . GLY A 1 107 ? 32.242 -42.521 24.051 1.00 41.72 107 GLY A N 1
ATOM 788 C CA . GLY A 1 107 ? 33.027 -41.298 24.010 1.00 41.72 107 GLY A CA 1
ATOM 789 C C . GLY A 1 107 ? 32.231 -40.251 23.250 1.00 41.72 107 GLY A C 1
ATOM 790 O O . GLY A 1 107 ? 31.750 -40.530 22.158 1.00 41.72 107 GLY A O 1
ATOM 791 N N . CYS A 1 108 ? 32.020 -39.082 23.852 1.00 48.56 108 CYS A N 1
ATOM 792 C CA . CYS A 1 108 ? 31.199 -37.987 23.335 1.00 48.56 108 CYS A CA 1
ATOM 793 C C . CYS A 1 108 ? 31.566 -37.616 21.882 1.00 48.56 108 CYS A C 1
ATOM 795 O O . CYS A 1 108 ? 32.454 -36.801 21.641 1.00 48.56 108 CYS A O 1
ATOM 797 N N . GLY A 1 109 ? 30.878 -38.228 20.917 1.00 37.72 109 GLY A N 1
ATOM 798 C CA . GLY A 1 109 ? 31.092 -38.043 19.489 1.00 37.72 109 GLY A CA 1
ATOM 799 C C . GLY A 1 109 ? 30.170 -36.969 18.927 1.00 37.72 109 GLY A C 1
ATOM 800 O O . GLY A 1 109 ? 28.946 -37.085 18.969 1.00 37.72 109 GLY A O 1
ATOM 801 N N . VAL A 1 110 ? 30.768 -35.913 18.384 1.00 44.81 110 VAL A N 1
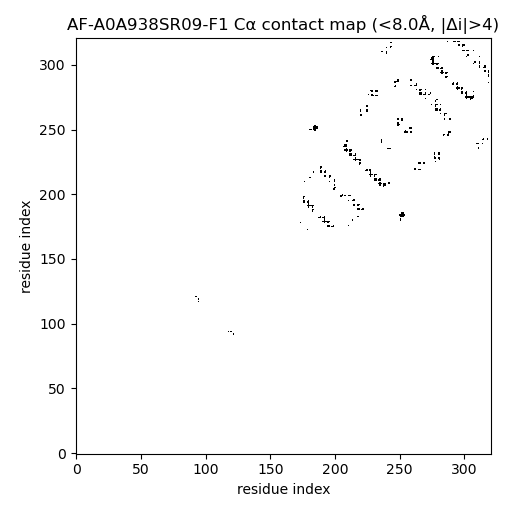ATOM 802 C CA . VAL A 1 110 ? 30.085 -34.874 17.610 1.00 44.81 110 VAL A CA 1
ATOM 803 C C . VAL A 1 110 ? 29.419 -35.523 16.393 1.00 44.81 110 VAL A C 1
ATOM 805 O O . VAL A 1 110 ? 30.101 -36.048 15.514 1.00 44.81 110 VAL A O 1
ATOM 808 N N . CYS A 1 111 ? 28.087 -35.472 16.320 1.00 40.97 111 CYS A N 1
ATOM 809 C CA . CYS A 1 111 ? 27.345 -35.862 15.124 1.00 40.97 111 CYS A CA 1
ATOM 810 C C . CYS A 1 111 ? 27.650 -34.854 14.009 1.00 40.97 111 CYS A C 1
ATOM 812 O O . CYS A 1 111 ? 27.171 -33.721 14.045 1.00 40.97 111 CYS A O 1
ATOM 814 N N . ARG A 1 112 ? 28.468 -35.239 13.025 1.00 42.12 112 ARG A N 1
ATOM 815 C CA . ARG A 1 112 ? 28.627 -34.456 11.794 1.00 42.12 112 ARG A CA 1
ATOM 816 C C . ARG A 1 112 ? 27.528 -34.852 10.803 1.00 42.12 112 ARG A C 1
ATOM 818 O O . ARG A 1 112 ? 27.421 -36.040 10.496 1.00 42.12 112 ARG A O 1
ATOM 825 N N . PRO A 1 113 ? 26.738 -33.902 10.272 1.00 42.66 113 PRO A N 1
ATOM 826 C CA . PRO A 1 113 ? 25.830 -34.193 9.174 1.00 42.66 113 PRO A CA 1
ATOM 827 C C . PRO A 1 113 ? 26.658 -34.564 7.941 1.00 42.66 113 PRO A C 1
ATOM 829 O O . PRO A 1 113 ? 27.403 -33.751 7.397 1.00 42.66 113 PRO A O 1
ATOM 832 N N . VAL A 1 114 ? 26.554 -35.818 7.507 1.00 45.50 114 VAL A N 1
ATOM 833 C CA . VAL A 1 114 ? 27.070 -36.236 6.206 1.00 45.50 114 VAL A CA 1
ATOM 834 C C . VAL A 1 114 ? 26.014 -35.841 5.180 1.00 45.50 114 VAL A C 1
ATOM 836 O O . VAL A 1 114 ? 25.014 -36.536 5.013 1.00 45.50 114 VAL A O 1
ATOM 839 N N . HIS A 1 115 ? 26.212 -34.715 4.495 1.00 39.34 115 HIS A N 1
ATOM 840 C CA . HIS A 1 115 ? 25.406 -34.367 3.326 1.00 39.34 115 HIS A CA 1
ATOM 841 C C . HIS A 1 115 ? 25.756 -35.313 2.171 1.00 39.34 115 HIS A C 1
ATOM 843 O O . HIS A 1 115 ? 26.593 -35.006 1.324 1.00 39.34 115 HIS A O 1
ATOM 849 N N . ARG A 1 116 ? 25.118 -36.486 2.127 1.00 44.75 116 ARG A N 1
ATOM 850 C CA . ARG A 1 116 ? 24.951 -37.197 0.857 1.00 44.75 116 ARG A CA 1
ATOM 851 C C . ARG A 1 116 ? 23.777 -36.560 0.127 1.00 44.75 116 ARG A C 1
ATOM 853 O O . ARG A 1 116 ? 22.746 -36.284 0.736 1.00 44.75 116 ARG A O 1
ATOM 860 N N . ARG A 1 117 ? 23.971 -36.286 -1.167 1.00 37.25 117 ARG A N 1
ATOM 861 C CA . ARG A 1 117 ? 22.926 -35.772 -2.061 1.00 37.25 117 ARG A CA 1
ATOM 862 C C . ARG A 1 117 ? 21.674 -36.652 -1.910 1.00 37.25 117 ARG A C 1
ATOM 864 O O . ARG A 1 117 ? 21.841 -37.873 -1.876 1.00 37.25 117 ARG A O 1
ATOM 871 N N . PRO A 1 118 ? 20.467 -36.074 -1.790 1.00 43.88 118 PRO A N 1
ATOM 872 C CA . PRO A 1 118 ? 19.251 -36.867 -1.693 1.00 43.88 118 PRO A CA 1
ATOM 873 C C . PRO A 1 118 ? 19.140 -37.738 -2.945 1.00 43.88 118 PRO A C 1
ATOM 875 O O . PRO A 1 118 ? 19.079 -37.231 -4.063 1.00 43.88 118 PRO A O 1
ATOM 878 N N . VAL A 1 119 ? 19.170 -39.055 -2.754 1.00 43.75 119 VAL A N 1
ATOM 879 C CA . VAL A 1 119 ? 18.800 -40.009 -3.796 1.00 43.75 119 VAL A CA 1
ATOM 880 C C . VAL A 1 119 ? 17.285 -40.095 -3.736 1.00 43.75 119 VAL A C 1
ATOM 882 O O . VAL A 1 119 ? 16.726 -40.644 -2.788 1.00 43.75 119 VAL A O 1
ATOM 885 N N . VAL A 1 120 ? 16.622 -39.481 -4.710 1.00 43.44 120 VAL A N 1
ATOM 886 C CA . VAL A 1 120 ? 15.185 -39.651 -4.910 1.00 43.44 120 VAL A CA 1
ATOM 887 C C . VAL A 1 120 ? 15.008 -41.009 -5.579 1.00 43.44 120 VAL A C 1
ATOM 889 O O . VAL A 1 120 ? 15.350 -41.175 -6.747 1.00 43.44 120 VAL A O 1
ATOM 892 N N . VAL A 1 121 ? 14.551 -41.998 -4.815 1.00 44.88 121 VAL A N 1
ATOM 893 C CA . VAL A 1 121 ? 14.104 -43.279 -5.367 1.00 44.88 121 VAL A CA 1
ATOM 894 C C . VAL A 1 121 ? 12.617 -43.121 -5.654 1.00 44.88 121 VAL A C 1
ATOM 896 O O . VAL A 1 121 ? 11.808 -43.066 -4.730 1.00 44.88 121 VAL A O 1
ATOM 899 N N . CYS A 1 122 ? 12.275 -42.964 -6.930 1.00 49.00 122 CYS A N 1
ATOM 900 C CA . CYS A 1 122 ? 10.902 -43.102 -7.393 1.00 49.00 122 CYS A CA 1
ATOM 901 C C . CYS A 1 122 ? 10.667 -44.588 -7.658 1.00 49.00 122 CYS A C 1
ATOM 903 O O . CYS A 1 122 ? 11.086 -45.105 -8.693 1.00 49.00 122 CYS A O 1
ATOM 905 N N . ASP A 1 123 ? 10.032 -45.273 -6.713 1.00 49.44 123 ASP A N 1
ATOM 906 C CA . ASP A 1 123 ? 9.502 -46.610 -6.948 1.00 49.44 123 ASP A CA 1
ATOM 907 C C . ASP A 1 123 ? 8.185 -46.463 -7.717 1.00 49.44 123 ASP A C 1
ATOM 909 O O . ASP A 1 123 ? 7.131 -46.380 -7.104 1.00 49.44 123 ASP A O 1
ATOM 913 N N . ASP A 1 124 ? 8.253 -46.354 -9.048 1.00 46.84 124 ASP A N 1
ATOM 914 C CA . ASP A 1 124 ? 7.186 -46.836 -9.933 1.00 46.84 124 ASP A CA 1
ATOM 915 C C . ASP A 1 124 ? 7.683 -47.003 -11.388 1.00 46.84 124 ASP A C 1
ATOM 917 O O . ASP A 1 124 ? 8.288 -46.085 -11.954 1.00 46.84 124 ASP A O 1
ATOM 921 N N . PRO A 1 125 ? 7.427 -48.162 -12.028 1.00 49.59 125 PRO A N 1
ATOM 922 C CA . PRO A 1 125 ? 7.826 -48.443 -13.400 1.00 49.59 125 PRO A CA 1
ATOM 923 C C . PRO A 1 125 ? 6.780 -47.914 -14.389 1.00 49.59 125 PRO A C 1
ATOM 925 O O . PRO A 1 125 ? 5.766 -48.563 -14.639 1.00 49.59 125 PRO A O 1
ATOM 928 N N . TRP A 1 126 ? 7.049 -46.773 -15.023 1.00 44.66 126 TRP A N 1
ATOM 929 C CA . TRP A 1 126 ? 6.332 -46.378 -16.240 1.00 44.66 126 TRP A CA 1
ATOM 930 C C . TRP A 1 126 ? 7.247 -46.528 -17.462 1.00 44.66 126 TRP A C 1
ATOM 932 O O . TRP A 1 126 ? 8.373 -46.021 -17.448 1.00 44.66 126 TRP A O 1
ATOM 942 N N . PRO A 1 127 ? 6.808 -47.232 -18.523 1.00 46.66 127 PRO A N 1
ATOM 943 C CA . PRO A 1 127 ? 7.606 -47.421 -19.724 1.00 46.66 127 PRO A CA 1
ATOM 944 C C . PRO A 1 127 ? 7.755 -46.102 -20.489 1.00 46.66 127 PRO A C 1
ATOM 946 O O . PRO A 1 127 ? 6.781 -45.493 -20.931 1.00 46.66 127 PRO A O 1
ATOM 949 N N . VAL A 1 128 ? 9.007 -45.686 -20.672 1.00 40.19 128 VAL A N 1
ATOM 950 C CA . VAL A 1 128 ? 9.404 -44.640 -21.614 1.00 40.19 128 VAL A CA 1
ATOM 951 C C . VAL A 1 128 ? 9.279 -45.214 -23.023 1.00 40.19 128 VAL A C 1
ATOM 953 O O . VAL A 1 128 ? 10.048 -46.093 -23.407 1.00 40.19 128 VAL A O 1
ATOM 956 N N . TYR A 1 129 ? 8.334 -44.712 -23.814 1.00 39.31 129 TYR A N 1
ATOM 957 C CA . TYR A 1 129 ? 8.363 -44.907 -25.260 1.00 39.31 129 TYR A CA 1
ATOM 958 C C . TYR A 1 129 ? 9.339 -43.892 -25.866 1.00 39.31 129 TYR A C 1
ATOM 960 O O . TYR A 1 129 ? 9.014 -42.713 -25.992 1.00 39.31 129 TYR A O 1
ATOM 968 N N . SER A 1 130 ? 10.536 -44.342 -26.250 1.00 44.81 130 SER A N 1
ATOM 969 C CA . SER A 1 130 ? 11.353 -43.660 -27.256 1.00 44.81 130 SER A CA 1
ATOM 970 C C . SER A 1 130 ? 11.269 -44.443 -28.567 1.00 44.81 130 SER A C 1
ATOM 972 O O . SER A 1 130 ? 11.862 -45.502 -28.743 1.00 44.81 130 SER A O 1
ATOM 974 N N . THR A 1 131 ? 10.487 -43.931 -29.512 1.00 43.31 131 THR A N 1
ATOM 975 C CA . THR A 1 131 ? 10.481 -44.406 -30.901 1.00 43.31 131 THR A CA 1
ATOM 976 C C . THR A 1 131 ? 11.152 -43.364 -31.779 1.00 43.31 131 THR A C 1
ATOM 978 O O . THR A 1 131 ? 10.492 -42.522 -32.382 1.00 43.31 131 THR A O 1
ATOM 981 N N . SER A 1 132 ? 12.477 -43.431 -31.860 1.00 47.88 132 SER A N 1
ATOM 982 C CA . SER A 1 132 ? 13.246 -42.882 -32.975 1.00 47.88 132 SER A CA 1
ATOM 983 C C . SER A 1 132 ? 13.613 -44.041 -33.901 1.00 47.88 132 SER A C 1
ATOM 985 O O . SER A 1 132 ? 14.487 -44.852 -33.607 1.00 47.88 132 SER A O 1
ATOM 987 N N . TYR A 1 133 ? 12.897 -44.138 -35.021 1.00 48.12 133 TYR A N 1
ATOM 988 C CA . TYR A 1 133 ? 13.214 -45.053 -36.112 1.00 48.12 133 TYR A CA 1
ATOM 989 C C . TYR A 1 133 ? 14.558 -44.650 -36.735 1.00 48.12 133 TYR A C 1
ATOM 991 O O . TYR A 1 133 ? 14.672 -43.584 -37.336 1.00 48.12 133 TYR A O 1
ATOM 999 N N . ALA A 1 134 ? 15.571 -45.504 -36.595 1.00 42.03 134 ALA A N 1
ATOM 1000 C CA . ALA A 1 134 ? 16.805 -45.434 -37.366 1.00 42.03 134 ALA A CA 1
ATOM 1001 C C . ALA A 1 134 ? 16.678 -46.372 -38.574 1.00 42.03 134 ALA A C 1
ATOM 1003 O O . ALA A 1 134 ? 16.719 -47.594 -38.438 1.00 42.03 134 ALA A O 1
ATOM 1004 N N . SER A 1 135 ? 16.500 -45.798 -39.762 1.00 45.91 135 SER A N 1
ATOM 1005 C CA . SER A 1 135 ? 16.514 -46.533 -41.027 1.00 45.91 135 SER A CA 1
ATOM 1006 C C . SER A 1 135 ? 17.963 -46.814 -41.427 1.00 45.91 135 SER A C 1
ATOM 1008 O O . SER A 1 135 ? 18.691 -45.901 -41.813 1.00 45.91 135 SER A O 1
ATOM 1010 N N . ILE A 1 136 ? 18.393 -48.072 -41.340 1.00 44.75 136 ILE A N 1
ATOM 1011 C CA . ILE A 1 136 ? 19.684 -48.514 -41.880 1.00 44.75 136 ILE A CA 1
ATOM 1012 C C . ILE A 1 136 ? 19.488 -48.812 -43.369 1.00 44.75 136 ILE A C 1
ATOM 1014 O O . ILE A 1 136 ? 18.825 -49.779 -43.733 1.00 44.75 136 ILE A O 1
ATOM 1018 N N . VAL A 1 137 ? 20.056 -47.967 -44.230 1.00 50.91 137 VAL A N 1
ATOM 1019 C CA . VAL A 1 137 ? 20.156 -48.218 -45.673 1.00 50.91 137 VAL A CA 1
ATOM 1020 C C . VAL A 1 137 ? 21.492 -48.911 -45.935 1.00 50.91 137 VAL A C 1
ATOM 1022 O O . VAL A 1 137 ? 22.548 -48.288 -45.851 1.00 50.91 137 VAL A O 1
ATOM 1025 N N . THR A 1 138 ? 21.461 -50.205 -46.242 1.00 52.38 138 THR A N 1
ATOM 1026 C CA . THR A 1 138 ? 22.616 -50.955 -46.746 1.00 52.38 138 THR A CA 1
ATOM 1027 C C . THR A 1 138 ? 22.664 -50.851 -48.270 1.00 52.38 138 THR A C 1
ATOM 1029 O O . THR A 1 138 ? 21.845 -51.441 -48.970 1.00 52.38 138 THR A O 1
ATOM 1032 N N . ALA A 1 139 ? 23.633 -50.100 -48.795 1.00 52.44 139 ALA A N 1
ATOM 1033 C CA . ALA A 1 139 ? 23.966 -50.094 -50.219 1.00 52.44 139 ALA A CA 1
ATOM 1034 C C . ALA A 1 139 ? 25.189 -50.999 -50.487 1.00 52.44 139 ALA A C 1
ATOM 1036 O O . ALA A 1 139 ? 26.106 -51.033 -49.661 1.00 52.44 139 ALA A O 1
ATOM 1037 N N . PRO A 1 140 ? 25.231 -51.735 -51.614 1.00 54.88 140 PRO A N 1
ATOM 1038 C CA . PRO A 1 140 ? 26.360 -52.589 -51.968 1.00 54.88 140 PRO A CA 1
ATOM 1039 C C . PRO A 1 140 ? 27.590 -51.759 -52.361 1.00 54.88 140 PRO A C 1
ATOM 1041 O O . PRO A 1 140 ? 27.520 -50.858 -53.197 1.00 54.88 140 PRO A O 1
ATOM 1044 N N . VAL A 1 141 ? 28.733 -52.091 -51.761 1.00 52.00 141 VAL A N 1
ATOM 1045 C CA . VAL A 1 141 ? 30.029 -51.460 -52.031 1.00 52.00 141 VAL A CA 1
ATOM 1046 C C . VAL A 1 141 ? 30.606 -52.032 -53.328 1.00 52.00 141 VAL A C 1
ATOM 1048 O O . VAL A 1 141 ? 31.010 -53.191 -53.377 1.00 52.00 141 VAL A O 1
ATOM 1051 N N . VAL A 1 142 ? 30.649 -51.213 -54.381 1.00 58.56 142 VAL A N 1
ATOM 1052 C CA . VAL A 1 142 ? 31.393 -51.492 -55.618 1.00 58.56 142 VAL A CA 1
ATOM 1053 C C . VAL A 1 142 ? 32.834 -51.019 -55.423 1.00 58.56 142 VAL A C 1
ATOM 1055 O O . VAL A 1 142 ? 33.103 -49.822 -55.363 1.00 58.56 142 VAL A O 1
ATOM 1058 N N . THR A 1 143 ? 33.770 -51.957 -55.307 1.00 55.19 143 THR A N 1
ATOM 1059 C CA . THR A 1 143 ? 35.210 -51.692 -55.203 1.00 55.19 143 THR A CA 1
ATOM 1060 C C . THR A 1 143 ? 35.833 -51.558 -56.592 1.00 55.19 143 THR A C 1
ATOM 1062 O O . THR A 1 143 ? 36.156 -52.551 -57.239 1.00 55.19 143 THR A O 1
ATOM 1065 N N . GLN A 1 144 ? 36.046 -50.322 -57.048 1.00 62.53 144 GLN A N 1
ATOM 1066 C CA . GLN A 1 144 ? 37.030 -50.027 -58.096 1.00 62.53 144 GLN A CA 1
ATOM 1067 C C . GLN A 1 144 ? 38.269 -49.372 -57.463 1.00 62.53 144 GLN A C 1
ATOM 1069 O O . GLN A 1 144 ? 38.112 -48.486 -56.620 1.00 62.53 144 GLN A O 1
ATOM 1074 N N . PRO A 1 145 ? 39.498 -49.772 -57.841 1.00 56.00 145 PRO A N 1
ATOM 1075 C CA . PRO A 1 145 ? 40.709 -49.108 -57.379 1.00 56.00 145 PRO A CA 1
ATOM 1076 C C . PRO A 1 145 ? 40.849 -47.749 -58.077 1.00 56.00 145 PRO A C 1
ATOM 1078 O O . PRO A 1 145 ? 41.346 -47.648 -59.196 1.00 56.00 145 PRO A O 1
ATOM 1081 N N . VAL A 1 146 ? 40.395 -46.690 -57.410 1.00 59.56 146 VAL A N 1
ATOM 1082 C CA . VAL A 1 146 ? 40.683 -45.310 -57.810 1.00 59.56 146 VAL A CA 1
ATOM 1083 C C . VAL A 1 146 ? 42.130 -45.007 -57.421 1.00 59.56 146 VAL A C 1
ATOM 1085 O O . VAL A 1 146 ? 42.484 -45.029 -56.243 1.00 59.56 146 VAL A O 1
ATOM 1088 N N . ILE A 1 147 ? 42.984 -44.737 -58.410 1.00 62.56 147 ILE A N 1
ATOM 1089 C CA . ILE A 1 147 ? 44.335 -44.213 -58.181 1.00 62.56 147 ILE A CA 1
ATOM 1090 C C . ILE A 1 147 ? 44.177 -42.758 -57.725 1.00 62.56 147 ILE A C 1
ATOM 1092 O O . ILE A 1 147 ? 43.984 -41.852 -58.534 1.00 62.56 147 ILE A O 1
ATOM 1096 N N . TYR A 1 148 ? 44.209 -42.541 -56.411 1.00 54.53 148 TYR A N 1
ATOM 1097 C CA . TYR A 1 148 ? 44.196 -41.210 -55.814 1.00 54.53 148 TYR A CA 1
ATOM 1098 C C . TYR A 1 148 ? 45.577 -40.568 -55.972 1.00 54.53 148 TYR A C 1
ATOM 1100 O O . TYR A 1 148 ? 46.495 -40.845 -55.204 1.00 54.53 148 TYR A O 1
ATOM 1108 N N . SER A 1 149 ? 45.719 -39.673 -56.949 1.00 68.38 149 SER A N 1
ATOM 1109 C CA . SER A 1 149 ? 46.737 -38.623 -56.868 1.00 68.38 149 SER A CA 1
ATOM 1110 C C . SER A 1 149 ? 46.302 -37.682 -55.740 1.00 68.38 149 SER A C 1
ATOM 1112 O O . SER A 1 149 ? 45.235 -37.078 -55.874 1.00 68.38 149 SER A O 1
ATOM 1114 N N . PRO A 1 150 ? 47.041 -37.567 -54.619 1.00 67.38 150 PRO A N 1
ATOM 1115 C CA . PRO A 1 150 ? 46.649 -36.656 -53.555 1.00 67.38 150 PRO A CA 1
ATOM 1116 C C . PRO A 1 150 ? 46.667 -35.236 -54.136 1.00 67.38 150 PRO A C 1
ATOM 1118 O O . PRO A 1 150 ? 47.720 -34.800 -54.614 1.00 67.38 150 PRO A O 1
ATOM 1121 N N . PRO A 1 151 ? 45.531 -34.514 -54.168 1.00 67.62 151 PRO A N 1
ATOM 1122 C CA . PRO A 1 151 ? 45.564 -33.119 -54.564 1.00 67.62 151 PRO A CA 1
ATOM 1123 C C . PRO A 1 151 ? 46.495 -32.405 -53.587 1.00 67.62 151 PRO A C 1
ATOM 1125 O O . PRO A 1 151 ? 46.397 -32.606 -52.375 1.00 67.62 151 PRO A O 1
ATOM 1128 N N . ALA A 1 152 ? 47.430 -31.612 -54.109 1.00 63.69 152 ALA A N 1
ATOM 1129 C CA . ALA A 1 152 ? 48.257 -30.752 -53.283 1.00 63.69 152 ALA A CA 1
ATOM 1130 C C . ALA A 1 152 ? 47.316 -29.862 -52.457 1.00 63.69 152 ALA A C 1
ATOM 1132 O O . ALA A 1 152 ? 46.671 -28.959 -52.992 1.00 63.69 152 ALA A O 1
ATOM 1133 N N . VAL A 1 153 ? 47.179 -30.172 -51.166 1.00 65.75 153 VAL A N 1
ATOM 1134 C CA . VAL A 1 153 ? 46.351 -29.403 -50.241 1.00 65.75 153 VAL A CA 1
ATOM 1135 C C . VAL A 1 153 ? 47.088 -28.096 -50.000 1.00 65.75 153 VAL A C 1
ATOM 1137 O O . VAL A 1 153 ? 47.972 -28.000 -49.152 1.00 65.75 153 VAL A O 1
ATOM 1140 N N . VAL A 1 154 ? 46.751 -27.085 -50.795 1.00 69.44 154 VAL A N 1
ATOM 1141 C CA . VAL A 1 154 ? 47.130 -25.705 -50.517 1.00 69.44 154 VAL A CA 1
ATOM 1142 C C . VAL A 1 154 ? 46.346 -25.298 -49.273 1.00 69.44 154 VAL A C 1
ATOM 1144 O O . VAL A 1 154 ? 45.180 -24.917 -49.357 1.00 69.44 154 VAL A O 1
ATOM 1147 N N . VAL A 1 155 ? 46.967 -25.440 -48.101 1.00 70.25 155 VAL A N 1
ATOM 1148 C CA . VAL A 1 155 ? 46.424 -24.946 -46.833 1.00 70.25 155 VAL A CA 1
ATOM 1149 C C . VAL A 1 155 ? 46.478 -23.422 -46.888 1.00 70.25 155 VAL A C 1
ATOM 1151 O O . VAL A 1 155 ? 47.459 -22.804 -46.481 1.00 70.25 155 VAL A O 1
ATOM 1154 N N . GLN A 1 156 ? 45.440 -22.799 -47.448 1.00 76.12 156 GLN A N 1
ATOM 1155 C CA . GLN A 1 156 ? 45.217 -21.378 -47.219 1.00 76.12 156 GLN A CA 1
ATOM 1156 C C . GLN A 1 156 ? 44.867 -21.218 -45.736 1.00 76.12 156 GLN A C 1
ATOM 1158 O O . GLN A 1 156 ? 43.939 -21.884 -45.267 1.00 76.12 156 GLN A O 1
ATOM 1163 N N . PRO A 1 157 ? 45.599 -20.388 -44.974 1.00 74.31 157 PRO A N 1
ATOM 1164 C CA . PRO A 1 157 ? 45.215 -20.089 -43.607 1.00 74.31 157 PRO A CA 1
ATOM 1165 C C . PRO A 1 157 ? 43.825 -19.458 -43.654 1.00 74.31 157 PRO A C 1
ATOM 1167 O O . PRO A 1 157 ? 43.653 -18.352 -44.167 1.00 74.31 157 PRO A O 1
ATOM 1170 N N . VAL A 1 158 ? 42.822 -20.180 -43.155 1.00 75.31 158 VAL A N 1
ATOM 1171 C CA . VAL A 1 158 ? 41.488 -19.623 -42.946 1.00 75.31 158 VAL A CA 1
ATOM 1172 C C . VAL A 1 158 ? 41.670 -18.501 -41.933 1.00 75.31 158 VAL A C 1
ATOM 1174 O O . VAL A 1 158 ? 41.907 -18.753 -40.752 1.00 75.31 158 VAL A O 1
ATOM 1177 N N . GLN A 1 159 ? 41.631 -17.254 -42.403 1.00 75.38 159 GLN A N 1
ATOM 1178 C CA . GLN A 1 159 ? 41.524 -16.100 -41.525 1.00 75.38 159 GLN A CA 1
ATOM 1179 C C . GLN A 1 159 ? 40.184 -16.229 -40.804 1.00 75.38 159 GLN A C 1
ATOM 1181 O O . GLN A 1 159 ? 39.131 -15.930 -41.363 1.00 75.38 159 GLN A O 1
ATOM 1186 N N . VAL A 1 160 ? 40.220 -16.732 -39.570 1.00 78.56 160 VAL A N 1
ATOM 1187 C CA . VAL A 1 160 ? 39.073 -16.694 -38.668 1.00 78.56 160 VAL A CA 1
ATOM 1188 C C . VAL A 1 160 ? 38.803 -15.217 -38.427 1.00 78.56 160 VAL A C 1
ATOM 1190 O O . VAL A 1 160 ? 39.573 -14.549 -37.736 1.00 78.56 160 VAL A O 1
ATOM 1193 N N . ALA A 1 161 ? 37.768 -14.687 -39.082 1.00 80.75 161 ALA A N 1
ATOM 1194 C CA . ALA A 1 161 ? 37.330 -13.320 -38.870 1.00 80.75 161 ALA A CA 1
ATOM 1195 C C . ALA A 1 161 ? 37.143 -13.127 -37.363 1.00 80.75 161 ALA A C 1
ATOM 1197 O O . ALA A 1 161 ? 36.412 -13.891 -36.726 1.00 80.75 161 ALA A O 1
ATOM 1198 N N . ALA A 1 162 ? 37.861 -12.158 -36.791 1.00 83.56 162 ALA A N 1
ATOM 1199 C CA . ALA A 1 162 ? 37.721 -11.834 -35.382 1.00 83.56 162 ALA A CA 1
ATOM 1200 C C . ALA A 1 162 ? 36.225 -11.612 -35.096 1.00 83.56 162 ALA A C 1
ATOM 1202 O O . ALA A 1 162 ? 35.589 -10.881 -35.865 1.00 83.56 162 ALA A O 1
ATOM 1203 N N . PRO A 1 163 ? 35.645 -12.258 -34.066 1.00 87.25 163 PRO A N 1
ATOM 1204 C CA . PRO A 1 163 ? 34.232 -12.102 -33.762 1.00 87.25 163 PRO A CA 1
ATOM 1205 C C . PRO A 1 163 ? 33.931 -10.612 -33.624 1.00 87.25 163 PRO A C 1
ATOM 1207 O O . PRO A 1 163 ? 34.515 -9.931 -32.779 1.00 87.25 163 PRO A O 1
ATOM 1210 N N . GLN A 1 164 ? 33.072 -10.093 -34.506 1.00 86.88 164 GLN A N 1
ATOM 1211 C CA . GLN A 1 164 ? 32.620 -8.715 -34.396 1.00 86.88 164 GLN A CA 1
ATOM 1212 C C . GLN A 1 164 ? 31.959 -8.558 -33.022 1.00 86.88 164 GLN A C 1
ATOM 1214 O O . GLN A 1 164 ? 31.165 -9.426 -32.640 1.00 86.88 164 GLN A O 1
ATOM 1219 N N . PRO A 1 165 ? 32.281 -7.493 -32.264 1.00 88.69 165 PRO A N 1
ATOM 1220 C CA . PRO A 1 165 ? 31.570 -7.194 -31.033 1.00 88.69 165 PRO A CA 1
ATOM 1221 C C . PRO A 1 165 ? 30.066 -7.203 -31.332 1.00 88.69 165 PRO A C 1
ATOM 1223 O O . PRO A 1 165 ? 29.664 -6.579 -32.322 1.00 88.69 165 PRO A O 1
ATOM 1226 N N . PRO A 1 166 ? 29.238 -7.921 -30.550 1.00 88.69 166 PRO A N 1
ATOM 1227 C CA . PRO A 1 166 ? 27.800 -7.905 -30.762 1.00 88.69 166 PRO A CA 1
ATOM 1228 C C . PRO A 1 166 ? 27.330 -6.451 -30.749 1.00 88.69 166 PRO A C 1
ATOM 1230 O O . PRO A 1 166 ? 27.766 -5.662 -29.906 1.00 88.69 166 PRO A O 1
ATOM 1233 N N . ALA A 1 167 ? 26.488 -6.089 -31.719 1.00 88.62 167 ALA A N 1
ATOM 1234 C CA . ALA A 1 167 ? 25.935 -4.746 -31.788 1.00 88.62 167 ALA A CA 1
ATOM 1235 C C . ALA A 1 167 ? 25.298 -4.397 -30.429 1.00 88.62 167 ALA A C 1
ATOM 1237 O O . ALA A 1 167 ? 24.646 -5.264 -29.836 1.00 88.62 167 ALA A O 1
ATOM 1238 N N . PRO A 1 168 ? 25.501 -3.172 -29.909 1.00 89.81 168 PRO A N 1
ATOM 1239 C CA . PRO A 1 168 ? 24.892 -2.767 -28.652 1.00 89.81 168 PRO A CA 1
ATOM 1240 C C . PRO A 1 168 ? 23.378 -2.932 -28.775 1.00 89.81 168 PRO A C 1
ATOM 1242 O O . PRO A 1 168 ? 22.740 -2.292 -29.611 1.00 89.81 168 PRO A O 1
ATOM 1245 N N . VAL A 1 169 ? 22.818 -3.836 -27.972 1.00 88.44 169 VAL A N 1
ATOM 1246 C CA . VAL A 1 169 ? 21.371 -4.036 -27.900 1.00 88.44 169 VAL A CA 1
ATOM 1247 C C . VAL A 1 169 ? 20.776 -2.735 -27.352 1.00 88.44 169 VAL A C 1
ATOM 1249 O O . VAL A 1 169 ? 21.256 -2.263 -26.315 1.00 88.44 169 VAL A O 1
ATOM 1252 N N . PRO A 1 170 ? 19.789 -2.120 -28.029 1.00 86.31 170 PRO A N 1
ATOM 1253 C CA . PRO A 1 170 ? 19.090 -0.963 -27.492 1.00 86.31 170 PRO A CA 1
ATOM 1254 C C . PRO A 1 170 ? 18.558 -1.306 -26.100 1.00 86.31 170 PRO A C 1
ATOM 1256 O O . PRO A 1 170 ? 17.813 -2.268 -25.936 1.00 86.31 170 PRO A O 1
ATOM 1259 N N . VAL A 1 171 ? 18.994 -0.562 -25.087 1.00 88.81 171 VAL A N 1
ATOM 1260 C CA . VAL A 1 171 ? 18.433 -0.686 -23.743 1.00 88.81 171 VAL A CA 1
ATOM 1261 C C . VAL A 1 171 ? 17.096 0.035 -23.781 1.00 88.81 171 VAL A C 1
ATOM 1263 O O . VAL A 1 171 ? 17.074 1.257 -23.953 1.00 88.81 171 VAL A O 1
ATOM 1266 N N . ASP A 1 172 ? 15.999 -0.709 -23.664 1.00 87.50 172 ASP A N 1
ATOM 1267 C CA . ASP A 1 172 ? 14.673 -0.104 -23.600 1.00 87.50 172 ASP A CA 1
ATOM 1268 C C . ASP A 1 172 ? 14.625 0.906 -22.441 1.00 87.50 172 ASP A C 1
ATOM 1270 O O . ASP A 1 172 ? 15.120 0.622 -21.340 1.00 87.50 172 ASP A O 1
ATOM 1274 N N . PRO A 1 173 ? 14.091 2.119 -22.670 1.00 86.75 173 PRO A N 1
ATOM 1275 C CA . PRO A 1 173 ? 14.021 3.128 -21.629 1.00 86.75 173 PRO A CA 1
ATOM 1276 C C . PRO A 1 173 ? 13.171 2.597 -20.473 1.00 86.75 173 PRO A C 1
ATOM 1278 O O . PRO A 1 173 ? 12.028 2.189 -20.671 1.00 86.75 173 PRO A O 1
ATOM 1281 N N . THR A 1 174 ? 13.728 2.617 -19.259 1.00 93.44 174 THR A N 1
ATOM 1282 C CA . THR A 1 174 ? 13.035 2.149 -18.052 1.00 93.44 174 THR A CA 1
ATOM 1283 C C . THR A 1 174 ? 11.693 2.854 -17.911 1.00 93.44 174 THR A C 1
ATOM 1285 O O . THR A 1 174 ? 11.632 4.088 -17.866 1.00 93.44 174 THR A O 1
ATOM 1288 N N . THR A 1 175 ? 10.618 2.077 -17.812 1.00 96.69 175 THR A N 1
ATOM 1289 C CA . THR A 1 175 ? 9.272 2.643 -17.703 1.00 96.69 175 THR A CA 1
ATOM 1290 C C . THR A 1 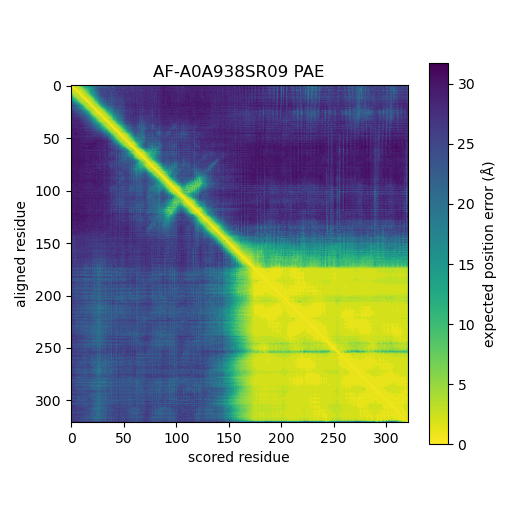175 ? 9.111 3.415 -16.382 1.00 96.69 175 THR A C 1
ATOM 1292 O O . THR A 1 175 ? 9.777 3.101 -15.388 1.00 96.69 175 THR A O 1
ATOM 1295 N N . PRO A 1 176 ? 8.216 4.421 -16.299 1.00 97.56 176 PRO A N 1
ATOM 1296 C CA . PRO A 1 176 ? 7.984 5.153 -15.051 1.00 97.56 176 PRO A CA 1
ATOM 1297 C C . PRO A 1 176 ? 7.571 4.248 -13.879 1.00 97.56 176 PRO A C 1
ATOM 1299 O O . PRO A 1 176 ? 7.992 4.483 -12.744 1.00 97.56 176 PRO A O 1
ATOM 1302 N N . LEU A 1 177 ? 6.808 3.183 -14.153 1.00 97.44 177 LEU A N 1
ATOM 1303 C CA . LEU A 1 177 ? 6.421 2.183 -13.157 1.00 97.44 177 LEU A CA 1
ATOM 1304 C C . LEU A 1 177 ? 7.640 1.437 -12.603 1.00 97.44 177 LEU A C 1
ATOM 1306 O O . LEU A 1 177 ? 7.818 1.362 -11.387 1.00 97.44 177 LEU A O 1
ATOM 1310 N N . GLU A 1 178 ? 8.504 0.920 -13.478 1.00 97.19 178 GLU A N 1
ATOM 1311 C CA . GLU A 1 178 ? 9.734 0.227 -13.078 1.00 97.19 178 GLU A CA 1
ATOM 1312 C C . GLU A 1 178 ? 10.675 1.155 -12.314 1.00 97.19 178 GLU A C 1
ATOM 1314 O O . GLU A 1 178 ? 11.185 0.776 -11.261 1.00 97.19 178 GLU A O 1
ATOM 1319 N N . ALA A 1 179 ? 10.837 2.398 -12.777 1.00 97.69 179 ALA A N 1
ATOM 1320 C CA . ALA A 1 179 ? 11.621 3.411 -12.080 1.00 97.69 179 ALA A CA 1
ATOM 1321 C C . ALA A 1 179 ? 11.064 3.701 -10.673 1.00 97.69 179 ALA A C 1
ATOM 1323 O O . ALA A 1 179 ? 11.835 3.900 -9.731 1.00 97.69 179 ALA A O 1
ATOM 1324 N N . GLY A 1 180 ? 9.735 3.700 -10.519 1.00 97.69 180 GLY A N 1
ATOM 1325 C CA . GLY A 1 180 ? 9.046 3.852 -9.239 1.00 97.69 180 GLY A CA 1
ATOM 1326 C C . GLY A 1 180 ? 9.263 2.667 -8.296 1.00 97.69 180 GLY A C 1
ATOM 1327 O O . GLY A 1 180 ? 9.662 2.870 -7.148 1.00 97.69 180 GLY A O 1
ATOM 1328 N N . LYS A 1 181 ? 9.073 1.436 -8.787 1.00 97.50 181 LYS A N 1
ATOM 1329 C CA . LYS A 1 181 ? 9.326 0.193 -8.032 1.00 97.50 181 LYS A CA 1
ATOM 1330 C C . LYS A 1 181 ? 10.784 0.101 -7.582 1.00 97.50 181 LYS A C 1
ATOM 1332 O O . LYS A 1 181 ? 11.071 -0.187 -6.426 1.00 97.50 181 LYS A O 1
ATOM 1337 N N . ASP A 1 182 ? 11.715 0.421 -8.468 1.00 97.00 182 ASP A N 1
ATOM 1338 C CA . ASP A 1 182 ? 13.146 0.386 -8.184 1.00 97.00 182 ASP A CA 1
ATOM 1339 C C . ASP A 1 182 ? 13.571 1.482 -7.183 1.00 97.00 182 ASP A C 1
ATOM 1341 O O . ASP A 1 182 ? 14.416 1.270 -6.310 1.00 97.00 182 ASP A O 1
ATOM 1345 N N . ALA A 1 183 ? 12.938 2.660 -7.235 1.00 97.62 183 ALA A N 1
ATOM 1346 C CA . ALA A 1 183 ? 13.106 3.691 -6.213 1.00 97.62 183 ALA A CA 1
ATOM 1347 C C . ALA A 1 183 ? 12.536 3.268 -4.846 1.00 97.62 183 ALA A C 1
ATOM 1349 O O . ALA A 1 183 ? 13.173 3.547 -3.826 1.00 97.62 183 ALA A O 1
ATOM 1350 N N . LEU A 1 184 ? 11.393 2.566 -4.819 1.00 97.19 184 LEU A N 1
ATOM 1351 C CA . LEU A 1 184 ? 10.836 1.983 -3.596 1.00 97.19 184 LEU A CA 1
ATOM 1352 C C . LEU A 1 184 ? 11.815 0.995 -2.972 1.00 97.19 184 LEU A C 1
ATOM 1354 O O . LEU A 1 184 ? 12.172 1.207 -1.813 1.00 97.19 184 LEU A O 1
ATOM 1358 N N . ARG A 1 185 ? 12.321 0.015 -3.732 1.00 96.88 185 ARG A N 1
ATOM 1359 C CA . ARG A 1 185 ? 13.304 -0.970 -3.243 1.00 96.88 185 ARG A CA 1
ATOM 1360 C C . ARG A 1 185 ? 14.527 -0.302 -2.622 1.00 96.88 185 ARG A C 1
ATOM 1362 O O . ARG A 1 185 ? 14.961 -0.677 -1.542 1.00 96.88 185 ARG A O 1
ATOM 1369 N N . ARG A 1 186 ? 15.028 0.771 -3.243 1.00 96.69 186 ARG A N 1
ATOM 1370 C CA . ARG A 1 186 ? 16.206 1.521 -2.767 1.00 96.69 186 ARG A CA 1
ATOM 1371 C C . ARG A 1 186 ? 15.959 2.501 -1.617 1.00 96.69 186 ARG A C 1
ATOM 1373 O O . ARG A 1 186 ? 16.874 3.229 -1.247 1.00 96.69 186 ARG A O 1
ATOM 1380 N N . GLY A 1 187 ? 14.746 2.596 -1.077 1.00 96.31 187 GLY A N 1
ATOM 1381 C CA . GLY A 1 187 ? 14.474 3.532 0.023 1.00 96.31 187 GLY A CA 1
ATOM 1382 C C . GLY A 1 187 ? 14.237 4.979 -0.405 1.00 96.31 187 GLY A C 1
ATOM 1383 O O . GLY A 1 187 ? 14.015 5.835 0.447 1.00 96.31 187 GLY A O 1
ATOM 1384 N N . ASN A 1 188 ? 14.248 5.278 -1.706 1.00 97.56 188 ASN A N 1
ATOM 1385 C CA . ASN A 1 188 ? 14.106 6.641 -2.207 1.00 97.56 188 ASN A CA 1
ATOM 1386 C C . ASN A 1 188 ? 12.626 6.995 -2.412 1.00 97.56 188 ASN A C 1
ATOM 1388 O O . ASN A 1 188 ? 12.104 6.963 -3.530 1.00 97.56 188 ASN A O 1
ATOM 1392 N N . ALA A 1 189 ? 11.955 7.314 -1.304 1.00 97.88 189 ALA A N 1
ATOM 1393 C CA . ALA A 1 189 ? 10.515 7.550 -1.267 1.00 97.88 189 ALA A CA 1
ATOM 1394 C C . ALA A 1 189 ? 10.067 8.694 -2.195 1.00 97.88 189 ALA A C 1
ATOM 1396 O O . ALA A 1 189 ? 9.132 8.516 -2.972 1.00 97.88 189 ALA A O 1
ATOM 1397 N N . ASP A 1 190 ? 10.762 9.834 -2.202 1.00 98.31 190 ASP A N 1
ATOM 1398 C CA . ASP A 1 190 ? 10.379 10.977 -3.043 1.00 98.31 190 ASP A CA 1
ATOM 1399 C C . ASP A 1 190 ? 10.497 10.676 -4.536 1.00 98.31 190 ASP A C 1
ATOM 1401 O O . ASP A 1 190 ? 9.644 11.080 -5.333 1.00 98.31 190 ASP A O 1
ATOM 1405 N N . ARG A 1 191 ? 11.551 9.954 -4.938 1.00 98.19 191 ARG A N 1
ATOM 1406 C CA . ARG A 1 191 ? 11.702 9.521 -6.330 1.00 98.19 191 ARG A CA 1
ATOM 1407 C C . ARG A 1 191 ? 10.606 8.531 -6.710 1.00 98.19 191 ARG A C 1
ATOM 1409 O O . ARG A 1 191 ? 10.031 8.686 -7.783 1.00 98.19 191 ARG A O 1
ATOM 1416 N N . ALA A 1 192 ? 10.283 7.584 -5.830 1.00 98.19 192 ALA A N 1
ATOM 1417 C CA . ALA A 1 192 ? 9.189 6.646 -6.052 1.00 98.19 192 ALA A CA 1
ATOM 1418 C C . ALA A 1 192 ? 7.848 7.364 -6.244 1.00 98.19 192 ALA A C 1
ATOM 1420 O O . ALA A 1 192 ? 7.154 7.097 -7.221 1.00 98.19 192 ALA A O 1
ATOM 1421 N N . VAL A 1 193 ? 7.519 8.329 -5.377 1.00 98.50 193 VAL A N 1
ATOM 1422 C CA . VAL A 1 193 ? 6.287 9.124 -5.495 1.00 98.50 193 VAL A CA 1
ATOM 1423 C C . VAL A 1 193 ? 6.223 9.843 -6.842 1.00 98.50 193 VAL A C 1
ATOM 1425 O O . VAL A 1 193 ? 5.184 9.801 -7.496 1.00 98.50 193 VAL A O 1
ATOM 1428 N N . ARG A 1 194 ? 7.312 10.489 -7.284 1.00 98.44 194 ARG A N 1
ATOM 1429 C CA . ARG A 1 194 ? 7.333 11.183 -8.584 1.00 98.44 194 ARG A CA 1
ATOM 1430 C C . ARG A 1 194 ? 7.122 10.220 -9.750 1.00 98.44 194 ARG A C 1
ATOM 1432 O O . ARG A 1 194 ? 6.267 10.482 -10.587 1.00 98.44 194 ARG A O 1
ATOM 1439 N N . SER A 1 195 ? 7.866 9.117 -9.788 1.00 98.31 195 SER A N 1
ATOM 1440 C CA . SER A 1 195 ? 7.799 8.140 -10.881 1.00 98.31 195 SER A CA 1
ATOM 1441 C C . SER A 1 195 ? 6.445 7.424 -10.954 1.00 98.31 195 SER A C 1
ATOM 1443 O O . SER A 1 195 ? 5.897 7.276 -12.041 1.00 98.31 195 SER A O 1
ATOM 1445 N N . LEU A 1 196 ? 5.857 7.053 -9.812 1.00 98.38 196 LEU A N 1
ATOM 1446 C CA . LEU A 1 196 ? 4.534 6.420 -9.767 1.00 98.38 196 LEU A CA 1
ATOM 1447 C C . LEU A 1 196 ? 3.410 7.403 -10.115 1.00 98.38 196 LEU A C 1
ATOM 1449 O O . LEU A 1 196 ? 2.473 7.034 -10.815 1.00 98.38 196 LEU A O 1
ATOM 1453 N N . LYS A 1 197 ? 3.509 8.672 -9.689 1.00 98.38 197 LYS A N 1
ATOM 1454 C CA . LYS A 1 197 ? 2.572 9.712 -10.143 1.00 98.38 197 LYS A CA 1
ATOM 1455 C C . LYS A 1 197 ? 2.664 9.926 -11.650 1.00 98.38 197 LYS A C 1
ATOM 1457 O O . LYS A 1 197 ? 1.632 10.125 -12.272 1.00 98.38 197 LYS A O 1
ATOM 1462 N N . GLU A 1 198 ? 3.866 9.884 -12.224 1.00 98.12 198 GLU A N 1
ATOM 1463 C CA . GLU A 1 198 ? 4.050 9.988 -13.674 1.00 98.12 198 GLU A CA 1
ATOM 1464 C C . GLU A 1 198 ? 3.406 8.811 -14.413 1.00 98.12 198 GLU A C 1
ATOM 1466 O O . GLU A 1 198 ? 2.700 9.030 -15.388 1.00 98.12 198 GLU A O 1
ATOM 1471 N N . HIS A 1 199 ? 3.568 7.582 -13.915 1.00 97.62 199 HIS A N 1
ATOM 1472 C CA . HIS A 1 199 ? 2.896 6.411 -14.481 1.00 97.62 199 HIS A CA 1
ATOM 1473 C C . HIS A 1 199 ? 1.365 6.563 -14.480 1.00 97.62 199 HIS A C 1
ATOM 1475 O O . HIS A 1 199 ? 0.721 6.377 -15.507 1.00 97.62 199 HIS A O 1
ATOM 1481 N N . LEU A 1 200 ? 0.796 6.989 -13.349 1.00 97.88 200 LEU A N 1
ATOM 1482 C CA . LEU A 1 200 ? -0.649 7.166 -13.172 1.00 97.88 200 LEU A CA 1
ATOM 1483 C C . LEU A 1 200 ? -1.222 8.426 -13.852 1.00 97.88 200 LEU A C 1
ATOM 1485 O O . LEU A 1 200 ? -2.426 8.664 -13.757 1.00 97.88 200 LEU A O 1
ATOM 1489 N N . ARG A 1 201 ? -0.395 9.268 -14.493 1.00 97.88 201 ARG A N 1
ATOM 1490 C CA . ARG A 1 201 ? -0.886 10.394 -15.313 1.00 97.88 201 ARG A CA 1
ATOM 1491 C C . ARG A 1 201 ? -1.442 9.938 -16.652 1.00 97.88 201 ARG A C 1
ATOM 1493 O O . ARG A 1 201 ? -2.253 10.657 -17.230 1.00 97.88 201 ARG A O 1
ATOM 1500 N N . ASP A 1 202 ? -0.980 8.798 -17.150 1.00 97.50 202 ASP A N 1
ATOM 1501 C CA . ASP A 1 202 ? -1.500 8.210 -18.373 1.00 97.50 202 ASP A CA 1
ATOM 1502 C C . ASP A 1 202 ? -2.925 7.677 -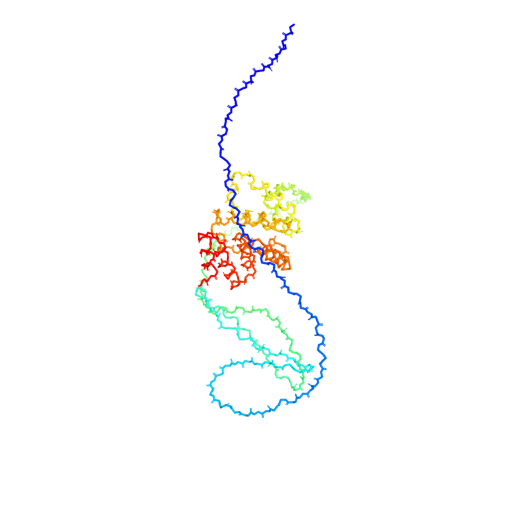18.117 1.00 97.50 202 ASP A C 1
ATOM 1504 O O . ASP A 1 202 ? -3.101 6.846 -17.221 1.00 97.50 202 ASP A O 1
ATOM 1508 N N . PRO A 1 203 ? -3.944 8.115 -18.884 1.00 97.44 203 PRO A N 1
ATOM 1509 C CA . PRO A 1 203 ? -5.312 7.613 -18.757 1.00 97.44 203 PRO A CA 1
ATOM 1510 C C . PRO A 1 203 ? -5.443 6.093 -18.905 1.00 97.44 203 PRO A C 1
ATOM 1512 O O . PRO A 1 203 ? -6.409 5.526 -18.409 1.00 97.44 203 PRO A O 1
ATOM 1515 N N . ALA A 1 204 ? -4.499 5.422 -19.572 1.00 97.06 204 ALA A N 1
ATOM 1516 C CA . ALA A 1 204 ? -4.494 3.964 -19.664 1.00 97.06 204 ALA A CA 1
ATOM 1517 C C . ALA A 1 204 ? -4.182 3.277 -18.321 1.00 97.06 204 ALA A C 1
ATOM 1519 O O . ALA A 1 204 ? -4.564 2.126 -18.117 1.00 97.06 204 ALA A O 1
ATOM 1520 N N . HIS A 1 205 ? -3.507 3.978 -17.406 1.00 96.62 205 HIS A N 1
ATOM 1521 C CA . HIS A 1 205 ? -3.021 3.446 -16.132 1.00 96.62 205 HIS A CA 1
ATOM 1522 C C . HIS A 1 205 ? -3.695 4.099 -14.914 1.00 96.62 205 HIS A C 1
ATOM 1524 O O . HIS A 1 205 ? -3.414 3.726 -13.778 1.00 96.62 205 HIS A O 1
ATOM 1530 N N . ASP A 1 206 ? -4.601 5.063 -15.103 1.00 95.88 206 ASP A N 1
ATOM 1531 C CA . ASP A 1 206 ? -5.228 5.811 -14.003 1.00 95.88 206 ASP A CA 1
ATOM 1532 C C . ASP A 1 206 ? -6.043 4.922 -13.038 1.00 95.88 206 ASP A C 1
ATOM 1534 O O . ASP A 1 206 ? -6.180 5.244 -11.850 1.00 95.88 206 ASP A O 1
ATOM 1538 N N . ARG A 1 207 ? -6.538 3.791 -13.552 1.00 96.75 207 ARG A N 1
ATOM 1539 C CA . ARG A 1 207 ? -7.321 2.747 -12.877 1.00 96.75 207 ARG A CA 1
ATOM 1540 C C . ARG A 1 207 ? -6.501 1.515 -12.494 1.00 96.75 207 ARG A C 1
ATOM 1542 O O . ARG A 1 207 ? -7.081 0.513 -12.093 1.00 96.75 207 ARG A O 1
ATOM 1549 N N . ASP A 1 208 ? -5.177 1.573 -12.583 1.00 97.88 208 ASP A N 1
ATOM 1550 C CA . ASP A 1 208 ? -4.327 0.502 -12.070 1.00 97.88 208 ASP A CA 1
ATOM 1551 C C . ASP A 1 208 ? -4.291 0.554 -10.530 1.00 97.88 208 ASP A C 1
ATOM 1553 O O . ASP A 1 208 ? -3.564 1.349 -9.919 1.00 97.88 208 ASP A O 1
ATOM 1557 N N . GLY A 1 209 ? -5.120 -0.282 -9.895 1.00 97.62 209 GLY A N 1
ATOM 1558 C CA . GLY A 1 209 ? -5.221 -0.389 -8.441 1.00 97.62 209 GLY A CA 1
ATOM 1559 C C . GLY A 1 209 ? -3.899 -0.790 -7.777 1.00 97.62 209 GLY A C 1
ATOM 1560 O O . GLY A 1 209 ? -3.564 -0.262 -6.712 1.00 97.62 209 GLY A O 1
ATOM 1561 N N . ASP A 1 210 ? -3.099 -1.638 -8.425 1.00 97.50 210 ASP A N 1
ATOM 1562 C CA . ASP A 1 210 ? -1.796 -2.066 -7.913 1.00 97.50 210 ASP A CA 1
ATOM 1563 C C . ASP A 1 210 ? -0.805 -0.899 -7.881 1.00 97.50 210 ASP A C 1
ATOM 1565 O O . ASP A 1 210 ? -0.142 -0.652 -6.866 1.00 97.50 210 ASP A O 1
ATOM 1569 N N . SER A 1 211 ? -0.753 -0.107 -8.952 1.00 98.00 211 SER A N 1
ATOM 1570 C CA . SER A 1 211 ? 0.078 1.101 -8.998 1.00 98.00 211 SER A CA 1
ATOM 1571 C C . SER A 1 211 ? -0.378 2.171 -8.001 1.00 98.00 211 SER A C 1
ATOM 1573 O O . SER A 1 211 ? 0.460 2.841 -7.385 1.00 98.00 211 SER A O 1
ATOM 1575 N N . GLN A 1 212 ?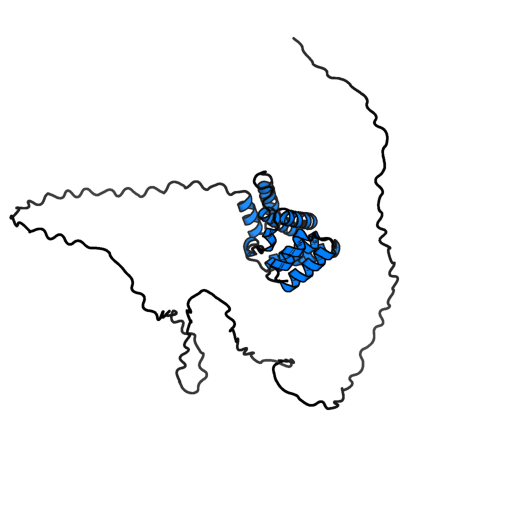 -1.686 2.315 -7.770 1.00 98.38 212 GLN A N 1
ATOM 1576 C CA . GLN A 1 212 ? -2.211 3.192 -6.716 1.00 98.38 212 GLN A CA 1
ATOM 1577 C C . GLN A 1 212 ? -1.797 2.706 -5.316 1.00 98.38 212 GLN A C 1
ATOM 1579 O O . GLN A 1 212 ? -1.358 3.508 -4.486 1.00 98.38 212 GLN A O 1
ATOM 1584 N N . ARG A 1 213 ? -1.857 1.393 -5.062 1.00 97.88 213 ARG A N 1
ATOM 1585 C CA . ARG A 1 213 ? -1.394 0.772 -3.812 1.00 97.88 213 ARG A CA 1
ATOM 1586 C C . ARG A 1 213 ? 0.103 1.006 -3.586 1.00 97.88 213 ARG A C 1
ATOM 1588 O O . ARG A 1 213 ? 0.500 1.393 -2.486 1.00 97.88 213 ARG A O 1
ATOM 1595 N N . LEU A 1 214 ? 0.929 0.884 -4.627 1.00 97.94 214 LEU A N 1
ATOM 1596 C CA . LEU A 1 214 ? 2.359 1.217 -4.564 1.00 97.94 214 LEU A CA 1
ATOM 1597 C C . LEU A 1 214 ? 2.605 2.698 -4.268 1.00 97.94 214 LEU A C 1
ATOM 1599 O O . LEU A 1 214 ? 3.479 3.034 -3.463 1.00 97.94 214 LEU A O 1
ATOM 1603 N N . LEU A 1 215 ? 1.823 3.592 -4.878 1.00 98.44 215 LEU A N 1
ATOM 1604 C CA . LEU A 1 215 ? 1.920 5.022 -4.606 1.00 98.44 215 LEU A CA 1
ATOM 1605 C C . LEU A 1 215 ? 1.570 5.336 -3.145 1.00 98.44 215 LEU A C 1
ATOM 1607 O O . LEU A 1 215 ? 2.266 6.141 -2.526 1.00 98.44 215 LEU A O 1
ATOM 1611 N N . ALA A 1 216 ? 0.561 4.681 -2.564 1.00 98.38 216 ALA A N 1
ATOM 1612 C CA . ALA A 1 216 ? 0.228 4.833 -1.147 1.00 98.38 216 ALA A CA 1
ATOM 1613 C C . ALA A 1 216 ? 1.419 4.477 -0.235 1.00 98.38 216 ALA A C 1
ATOM 1615 O O . ALA A 1 216 ? 1.754 5.230 0.679 1.00 98.38 216 ALA A O 1
ATOM 1616 N N . LEU A 1 217 ? 2.132 3.384 -0.525 1.00 97.88 217 LEU A N 1
ATOM 1617 C CA . LEU A 1 217 ? 3.319 2.979 0.239 1.00 97.88 217 LEU A CA 1
ATOM 1618 C C . LEU A 1 217 ? 4.501 3.939 0.065 1.00 97.88 217 LEU A C 1
ATOM 1620 O O . LEU A 1 217 ? 5.230 4.215 1.026 1.00 97.88 217 LEU A O 1
ATOM 1624 N N . ALA A 1 218 ? 4.687 4.479 -1.140 1.00 98.19 218 ALA A N 1
ATOM 1625 C CA . ALA A 1 218 ? 5.689 5.507 -1.401 1.00 98.19 218 ALA A CA 1
ATOM 1626 C C . ALA A 1 218 ? 5.380 6.798 -0.623 1.00 98.19 218 ALA A C 1
ATOM 1628 O O . ALA A 1 218 ? 6.278 7.369 -0.003 1.00 98.19 218 ALA A O 1
ATOM 1629 N N . LEU A 1 219 ? 4.109 7.219 -0.592 1.00 98.69 219 LEU A N 1
ATOM 1630 C CA . LEU A 1 219 ? 3.640 8.378 0.175 1.00 98.69 219 LEU A CA 1
ATOM 1631 C C . LEU A 1 219 ? 3.849 8.179 1.679 1.00 98.69 219 LEU A C 1
ATOM 1633 O O . LEU A 1 219 ? 4.411 9.053 2.340 1.00 98.69 219 LEU A O 1
ATOM 1637 N N . LEU A 1 220 ? 3.494 7.006 2.209 1.00 98.44 220 LEU A N 1
ATOM 1638 C CA . LEU A 1 220 ? 3.729 6.677 3.614 1.00 98.44 220 LEU A CA 1
ATOM 1639 C C . LEU A 1 220 ? 5.229 6.666 3.944 1.00 98.44 220 LEU A C 1
ATOM 1641 O O . LEU A 1 220 ? 5.648 7.189 4.977 1.00 98.44 220 LEU A O 1
ATOM 1645 N N . SER A 1 221 ? 6.060 6.131 3.042 1.00 97.69 221 SER A N 1
ATOM 1646 C CA . SER A 1 221 ? 7.521 6.158 3.183 1.00 97.69 221 SER A CA 1
ATOM 1647 C C . SER A 1 221 ? 8.075 7.583 3.230 1.00 97.69 221 SER A C 1
ATOM 1649 O O . SER A 1 221 ? 9.000 7.832 4.002 1.00 97.69 221 SER A O 1
ATOM 1651 N N . ALA A 1 222 ? 7.476 8.503 2.469 1.00 98.19 222 ALA A N 1
ATOM 1652 C CA . ALA A 1 222 ? 7.800 9.928 2.421 1.00 98.19 222 ALA A CA 1
ATOM 1653 C C . ALA A 1 222 ? 7.138 10.754 3.549 1.00 98.19 222 ALA A C 1
ATOM 1655 O O . ALA A 1 222 ? 7.094 11.978 3.460 1.00 98.19 222 ALA A O 1
ATOM 1656 N N . ASN A 1 223 ? 6.615 10.110 4.602 1.00 98.19 223 ASN A N 1
ATOM 1657 C CA . ASN A 1 223 ? 5.925 10.747 5.736 1.00 98.19 223 ASN A CA 1
ATOM 1658 C C . ASN A 1 223 ? 4.661 11.553 5.361 1.00 98.19 223 ASN A C 1
ATOM 1660 O O . ASN A 1 223 ? 4.280 12.473 6.079 1.00 98.19 223 ASN A O 1
ATOM 1664 N N . ARG A 1 224 ? 3.979 11.187 4.271 1.00 98.56 224 ARG A N 1
ATOM 1665 C CA . ARG A 1 224 ? 2.709 11.787 3.815 1.00 98.56 224 ARG A CA 1
ATOM 1666 C C . ARG A 1 224 ? 1.551 10.823 4.070 1.00 98.56 224 ARG A C 1
ATOM 1668 O O . ARG A 1 224 ? 0.980 10.250 3.143 1.00 98.56 224 ARG A O 1
ATOM 1675 N N . ALA A 1 225 ? 1.304 10.541 5.348 1.00 98.62 225 ALA A N 1
ATOM 1676 C CA . ALA A 1 225 ? 0.393 9.478 5.783 1.00 98.62 225 ALA A CA 1
ATOM 1677 C C . ALA A 1 225 ? -1.087 9.768 5.468 1.00 98.62 225 ALA A C 1
ATOM 1679 O O . ALA A 1 225 ? -1.848 8.846 5.189 1.00 98.62 225 ALA A O 1
ATOM 1680 N N . ASP A 1 226 ? -1.466 11.042 5.459 1.00 98.50 226 ASP A N 1
ATOM 1681 C CA . ASP A 1 226 ? -2.774 11.548 5.049 1.00 98.50 226 ASP A CA 1
ATOM 1682 C C . ASP A 1 226 ? -3.079 11.211 3.582 1.00 98.50 226 ASP A C 1
ATOM 1684 O O . ASP A 1 226 ? -4.070 10.544 3.279 1.00 98.50 226 ASP A O 1
ATOM 1688 N N . GLU A 1 227 ? -2.180 11.580 2.667 1.00 98.56 227 GLU A N 1
ATOM 1689 C CA . GLU A 1 227 ? -2.318 11.250 1.248 1.00 98.56 227 GLU A CA 1
ATOM 1690 C C . GLU A 1 227 ? -2.229 9.740 1.005 1.00 98.56 227 GLU A C 1
ATOM 1692 O O . GLU A 1 227 ? -2.932 9.209 0.143 1.00 98.56 227 GLU A O 1
ATOM 1697 N N . ALA A 1 228 ? -1.381 9.039 1.764 1.00 98.56 228 ALA A N 1
ATOM 1698 C CA . ALA A 1 228 ? -1.248 7.589 1.679 1.00 98.56 228 ALA A CA 1
ATOM 1699 C C . ALA A 1 228 ? -2.559 6.872 2.030 1.00 98.56 228 ALA A C 1
ATOM 1701 O O . ALA A 1 228 ? -2.970 5.973 1.297 1.00 98.56 228 ALA A O 1
ATOM 1702 N N . ALA A 1 229 ? -3.243 7.291 3.099 1.00 98.62 229 ALA A N 1
ATOM 1703 C CA . ALA A 1 229 ? -4.518 6.710 3.508 1.00 98.62 229 ALA A CA 1
ATOM 1704 C C . ALA A 1 229 ? -5.614 6.943 2.449 1.00 98.62 229 ALA A C 1
ATOM 1706 O O . ALA A 1 229 ? -6.327 6.021 2.050 1.00 98.62 229 ALA A O 1
ATOM 1707 N N . LEU A 1 230 ? -5.708 8.153 1.896 1.00 98.50 230 LEU A N 1
ATOM 1708 C CA . LEU A 1 230 ? -6.652 8.423 0.807 1.00 98.50 230 LEU A CA 1
ATOM 1709 C C . LEU A 1 230 ? -6.344 7.581 -0.439 1.00 98.50 230 LEU A C 1
ATOM 1711 O O . LEU A 1 230 ? -7.255 7.033 -1.066 1.00 98.50 230 LEU A O 1
ATOM 1715 N N . MET A 1 231 ? -5.061 7.442 -0.780 1.00 98.62 231 MET A N 1
ATOM 1716 C CA . MET A 1 231 ? -4.631 6.659 -1.934 1.00 98.62 231 MET A CA 1
ATOM 1717 C C . MET A 1 231 ? -4.882 5.159 -1.742 1.00 98.62 231 MET A C 1
ATOM 1719 O O . MET A 1 231 ? -5.330 4.513 -2.686 1.00 98.62 231 MET A O 1
ATOM 1723 N N . ILE A 1 232 ? -4.671 4.600 -0.541 1.00 98.38 232 ILE A N 1
ATOM 1724 C CA . ILE A 1 232 ? -4.952 3.177 -0.303 1.00 98.38 232 ILE A CA 1
ATOM 1725 C C . ILE A 1 232 ? -6.447 2.893 -0.444 1.00 98.38 232 ILE A C 1
ATOM 1727 O O . ILE A 1 232 ? -6.832 1.941 -1.115 1.00 98.38 232 ILE A O 1
ATOM 1731 N N . ARG A 1 233 ? -7.315 3.761 0.090 1.00 98.25 233 ARG A N 1
ATOM 1732 C CA . ARG A 1 233 ? -8.764 3.610 -0.087 1.00 98.25 233 ARG A CA 1
ATOM 1733 C C . ARG A 1 233 ? -9.162 3.721 -1.557 1.00 98.25 233 ARG A C 1
ATOM 1735 O O . ARG A 1 233 ? -10.007 2.956 -2.014 1.00 98.25 233 ARG A O 1
ATOM 1742 N N . LYS A 1 234 ? -8.544 4.635 -2.316 1.00 98.38 234 LYS A N 1
ATOM 1743 C CA . LYS A 1 234 ? -8.760 4.743 -3.767 1.00 98.38 234 LYS A CA 1
ATOM 1744 C C . LYS A 1 234 ? -8.364 3.454 -4.499 1.00 98.38 234 LYS A C 1
ATOM 1746 O O . LYS A 1 234 ? -9.147 3.000 -5.330 1.00 98.38 234 LYS A O 1
ATOM 1751 N N . ALA A 1 235 ? -7.223 2.854 -4.154 1.00 98.38 235 ALA A N 1
ATOM 1752 C CA . ALA A 1 235 ? -6.754 1.605 -4.753 1.00 98.38 235 ALA A CA 1
ATOM 1753 C C . ALA A 1 235 ? -7.788 0.483 -4.594 1.00 98.38 235 ALA A C 1
ATOM 1755 O O . ALA A 1 235 ? -8.226 -0.084 -5.588 1.00 98.38 235 ALA A O 1
ATOM 1756 N N . TYR A 1 236 ? -8.275 0.259 -3.370 1.00 98.12 236 TYR A N 1
ATOM 1757 C CA . TYR A 1 236 ? -9.255 -0.797 -3.078 1.00 98.12 236 TYR A CA 1
ATOM 1758 C C . TYR A 1 236 ? -10.670 -0.503 -3.595 1.00 98.12 236 TYR A C 1
ATOM 1760 O O . TYR A 1 236 ? -11.446 -1.423 -3.825 1.00 98.12 236 TYR A O 1
ATOM 1768 N N . ARG A 1 237 ? -11.029 0.771 -3.801 1.00 98.19 237 ARG A N 1
ATOM 1769 C CA . ARG A 1 237 ? -12.256 1.127 -4.537 1.00 98.19 237 ARG A CA 1
ATOM 1770 C C . ARG A 1 237 ? -12.130 0.858 -6.035 1.00 98.19 237 ARG A C 1
ATOM 1772 O O . ARG A 1 237 ? -13.135 0.595 -6.684 1.00 98.19 237 ARG A O 1
ATOM 1779 N N . THR A 1 238 ? -10.926 1.020 -6.580 1.00 98.25 238 THR A N 1
ATOM 1780 C CA . THR A 1 238 ? -10.650 0.830 -8.007 1.00 98.25 238 THR A CA 1
ATOM 1781 C C . THR A 1 238 ? -10.613 -0.654 -8.346 1.00 98.25 238 THR A C 1
ATOM 1783 O O . THR A 1 238 ? -11.222 -1.068 -9.327 1.00 98.25 238 THR A O 1
ATOM 1786 N N . ASP A 1 239 ? -9.945 -1.442 -7.507 1.00 98.19 239 ASP A N 1
ATOM 1787 C CA . ASP A 1 239 ? -9.851 -2.886 -7.642 1.00 98.19 239 ASP A CA 1
ATOM 1788 C C . ASP A 1 239 ? -9.989 -3.554 -6.268 1.00 98.19 239 ASP A C 1
ATOM 1790 O O . ASP A 1 239 ? -9.109 -3.467 -5.408 1.00 98.19 239 ASP A O 1
ATOM 1794 N N . VAL A 1 240 ? -11.124 -4.222 -6.063 1.00 97.50 240 VAL A N 1
ATOM 1795 C CA . VAL A 1 240 ? -11.407 -4.978 -4.835 1.00 97.50 240 VAL A CA 1
ATOM 1796 C C . VAL A 1 240 ? -10.607 -6.287 -4.800 1.00 97.50 240 VAL A C 1
ATOM 1798 O O . VAL A 1 240 ? -10.320 -6.785 -3.715 1.00 97.50 240 VAL A O 1
ATOM 1801 N N . GLY A 1 241 ? -10.173 -6.818 -5.950 1.00 97.06 241 GLY A N 1
ATOM 1802 C CA . GLY A 1 241 ? -9.373 -8.045 -6.045 1.00 97.06 241 GLY A CA 1
ATOM 1803 C C . GLY A 1 241 ? -7.997 -7.933 -5.381 1.00 97.06 241 GLY A C 1
ATOM 1804 O O . GLY A 1 241 ? -7.418 -8.941 -4.982 1.00 97.06 241 GLY A O 1
ATOM 1805 N N . LEU A 1 242 ? -7.512 -6.708 -5.139 1.00 97.19 242 LEU A N 1
ATOM 1806 C CA . LEU A 1 242 ? -6.286 -6.440 -4.373 1.00 97.19 242 LEU A CA 1
ATOM 1807 C C . LEU A 1 242 ? -6.300 -7.020 -2.957 1.00 97.19 242 LEU A C 1
ATOM 1809 O O . LEU A 1 242 ? -5.244 -7.172 -2.344 1.00 97.19 242 LEU A O 1
ATOM 1813 N N . VAL A 1 243 ? -7.488 -7.309 -2.433 1.00 96.06 243 VAL A N 1
ATOM 1814 C CA . VAL A 1 243 ? -7.692 -7.984 -1.157 1.00 96.06 243 VAL A CA 1
ATOM 1815 C C . VAL A 1 243 ? -7.067 -9.382 -1.137 1.00 96.06 243 VAL A C 1
ATOM 1817 O O . VAL A 1 243 ? -6.485 -9.765 -0.124 1.00 96.06 243 VAL A O 1
ATOM 1820 N N . GLU A 1 244 ? -7.168 -10.130 -2.235 1.00 96.00 244 GLU A N 1
ATOM 1821 C CA . GLU A 1 244 ? -6.682 -11.513 -2.330 1.00 96.00 244 GLU A CA 1
ATOM 1822 C C . GLU A 1 244 ? -5.174 -11.589 -2.572 1.00 96.00 244 GLU A C 1
ATOM 1824 O O . GLU A 1 244 ? -4.565 -12.637 -2.369 1.00 96.00 244 GLU A O 1
ATOM 1829 N N . LEU A 1 245 ? -4.568 -10.481 -3.007 1.00 95.25 245 LEU A N 1
ATOM 1830 C CA . LEU A 1 245 ? -3.160 -10.410 -3.362 1.00 95.25 245 LEU A CA 1
ATOM 1831 C C . LEU A 1 245 ? -2.400 -9.623 -2.284 1.00 95.25 245 LEU A C 1
ATOM 1833 O O . LEU A 1 245 ? -2.390 -8.387 -2.343 1.00 95.25 245 LEU A O 1
ATOM 1837 N N . PRO A 1 246 ? -1.752 -10.280 -1.301 1.00 92.62 246 PRO A N 1
ATOM 1838 C CA . PRO A 1 246 ? -0.940 -9.578 -0.321 1.00 92.62 246 PRO A CA 1
ATOM 1839 C C . PRO A 1 246 ? 0.118 -8.736 -1.031 1.00 92.62 246 PRO A C 1
ATOM 1841 O O . PRO A 1 246 ? 0.638 -9.101 -2.086 1.00 92.62 246 PRO A O 1
ATOM 1844 N N . PHE A 1 247 ? 0.435 -7.584 -0.451 1.00 91.88 247 PHE A N 1
ATOM 1845 C CA . PHE A 1 247 ? 1.524 -6.773 -0.970 1.00 91.88 247 PHE A CA 1
ATOM 1846 C C . PHE A 1 247 ? 2.854 -7.523 -0.815 1.00 91.88 247 PHE A C 1
ATOM 1848 O O . PHE A 1 247 ? 3.163 -8.004 0.273 1.00 91.88 247 PHE A O 1
ATOM 1855 N N . ASP A 1 248 ? 3.630 -7.573 -1.896 1.00 91.94 248 ASP A N 1
ATOM 1856 C CA . ASP A 1 248 ? 4.943 -8.212 -1.932 1.00 91.94 248 ASP A CA 1
ATOM 1857 C C . ASP A 1 248 ? 5.982 -7.387 -1.138 1.00 91.94 248 ASP A C 1
ATOM 1859 O O . ASP A 1 248 ? 6.320 -6.267 -1.553 1.00 91.94 248 ASP A O 1
ATOM 1863 N N . PRO A 1 249 ? 6.498 -7.895 -0.000 1.00 91.25 249 PRO A N 1
ATOM 1864 C CA . PRO A 1 249 ? 7.478 -7.181 0.811 1.00 91.25 249 PRO A CA 1
ATOM 1865 C C . PRO A 1 249 ? 8.796 -6.921 0.068 1.00 91.25 249 PRO A C 1
ATOM 1867 O O . PRO A 1 249 ? 9.470 -5.933 0.387 1.00 91.25 249 PRO A O 1
ATOM 1870 N N . ASP A 1 250 ? 9.131 -7.705 -0.961 1.00 92.56 250 ASP A N 1
ATOM 1871 C CA . ASP A 1 250 ? 10.387 -7.582 -1.708 1.00 92.56 250 ASP A CA 1
ATOM 1872 C C . ASP A 1 250 ? 10.460 -6.253 -2.483 1.00 92.56 250 ASP A C 1
ATOM 1874 O O . ASP A 1 250 ? 11.527 -5.675 -2.728 1.00 92.56 250 ASP A O 1
ATOM 1878 N N . LEU A 1 251 ? 9.302 -5.651 -2.779 1.00 92.56 251 LEU A N 1
ATOM 1879 C CA . LEU A 1 251 ? 9.210 -4.310 -3.363 1.00 92.56 251 LEU A CA 1
ATOM 1880 C C . LEU A 1 251 ? 9.735 -3.205 -2.430 1.00 92.56 251 LEU A C 1
ATOM 1882 O O . LEU A 1 251 ? 10.024 -2.096 -2.892 1.00 92.56 251 LEU A O 1
ATOM 1886 N N . LEU A 1 252 ? 9.901 -3.489 -1.136 1.00 93.75 252 LEU A N 1
ATOM 1887 C CA . LEU A 1 252 ? 10.545 -2.600 -0.166 1.00 93.75 252 LEU A CA 1
ATOM 1888 C C . LEU A 1 252 ? 12.043 -2.888 0.027 1.00 93.75 252 LEU A C 1
ATOM 1890 O O . LEU A 1 252 ? 12.680 -2.165 0.802 1.00 93.75 252 LEU A O 1
ATOM 1894 N N . GLY A 1 253 ? 12.602 -3.847 -0.721 1.00 91.06 253 GLY A N 1
ATOM 1895 C CA . GLY A 1 253 ? 14.018 -4.221 -0.714 1.00 91.06 253 GLY A CA 1
ATOM 1896 C C . GLY A 1 253 ? 14.375 -5.281 0.330 1.00 91.06 253 GLY A C 1
ATOM 1897 O O . GLY A 1 253 ? 15.416 -5.146 0.967 1.00 91.06 253 GLY A O 1
ATOM 1898 N N . ASP A 1 254 ? 13.496 -6.266 0.541 1.00 83.06 254 ASP A N 1
ATOM 1899 C CA . ASP A 1 254 ? 13.645 -7.397 1.480 1.00 83.06 254 ASP A CA 1
ATOM 1900 C C . ASP A 1 254 ? 13.956 -6.981 2.933 1.00 83.06 254 ASP A C 1
ATOM 1902 O O . ASP A 1 254 ? 14.523 -7.737 3.725 1.00 83.06 254 ASP A O 1
ATOM 1906 N N . ASP A 1 255 ? 13.609 -5.745 3.306 1.00 88.69 255 ASP A N 1
ATOM 1907 C CA . ASP A 1 255 ? 13.894 -5.197 4.629 1.00 88.69 255 ASP A CA 1
ATOM 1908 C C . ASP A 1 255 ? 12.661 -5.262 5.539 1.00 88.69 255 ASP A C 1
ATOM 1910 O O . ASP A 1 255 ? 11.864 -4.320 5.640 1.00 88.69 255 ASP A O 1
ATOM 1914 N N . ASP A 1 256 ? 12.561 -6.359 6.290 1.00 92.75 256 ASP A N 1
ATOM 1915 C CA . ASP A 1 256 ? 11.594 -6.557 7.378 1.00 92.75 256 ASP A CA 1
ATOM 1916 C C . ASP A 1 256 ? 11.518 -5.364 8.346 1.00 92.75 256 ASP A C 1
ATOM 1918 O O . ASP A 1 256 ? 10.466 -5.066 8.925 1.00 92.75 256 ASP A O 1
ATOM 1922 N N . ARG A 1 257 ? 12.632 -4.655 8.572 1.00 94.88 257 ARG A N 1
ATOM 1923 C CA . ARG A 1 257 ? 12.638 -3.494 9.474 1.00 94.88 257 ARG A CA 1
ATOM 1924 C C . ARG A 1 257 ? 11.850 -2.346 8.872 1.00 94.88 257 ARG A C 1
ATOM 1926 O O . ARG A 1 257 ? 11.167 -1.625 9.602 1.00 94.88 257 ARG A O 1
ATOM 1933 N N . ARG A 1 258 ? 11.905 -2.188 7.554 1.00 95.19 258 ARG A N 1
ATOM 1934 C CA . ARG A 1 258 ? 11.225 -1.114 6.841 1.00 95.19 258 ARG A CA 1
ATOM 1935 C C . ARG A 1 258 ? 9.718 -1.316 6.799 1.00 95.19 258 ARG A C 1
ATOM 1937 O O . ARG A 1 258 ? 8.995 -0.357 7.077 1.00 95.19 258 ARG A O 1
ATOM 1944 N N . ILE A 1 259 ? 9.231 -2.533 6.540 1.00 96.12 259 ILE A N 1
ATOM 1945 C CA . ILE A 1 259 ? 7.785 -2.815 6.598 1.00 96.12 259 ILE A CA 1
ATOM 1946 C C . ILE A 1 259 ? 7.239 -2.638 8.022 1.00 96.12 259 ILE A C 1
ATOM 1948 O O . ILE A 1 259 ? 6.183 -2.026 8.213 1.00 96.12 259 ILE A O 1
ATOM 1952 N N . ARG A 1 260 ? 8.002 -3.037 9.050 1.00 96.19 260 ARG A N 1
ATOM 1953 C CA . ARG A 1 260 ? 7.651 -2.771 10.455 1.00 96.19 260 ARG A CA 1
ATOM 1954 C C . ARG A 1 260 ? 7.613 -1.273 10.757 1.00 96.19 260 ARG A C 1
ATOM 1956 O O . ARG A 1 260 ? 6.651 -0.807 11.359 1.00 96.19 260 ARG A O 1
ATOM 1963 N N . ALA A 1 261 ? 8.600 -0.504 10.298 1.00 96.88 261 ALA A N 1
ATOM 1964 C CA . ALA A 1 261 ? 8.631 0.948 10.484 1.00 96.88 261 ALA A CA 1
ATOM 1965 C C . ALA A 1 261 ? 7.469 1.663 9.770 1.00 96.88 261 ALA A C 1
ATOM 1967 O O . ALA A 1 261 ? 6.917 2.629 10.297 1.00 96.88 261 ALA A O 1
ATOM 1968 N N . LEU A 1 262 ? 7.067 1.200 8.582 1.00 97.75 262 LEU A N 1
ATOM 1969 C CA . LEU A 1 262 ? 5.864 1.691 7.900 1.00 97.75 262 LEU A CA 1
ATOM 1970 C C . LEU A 1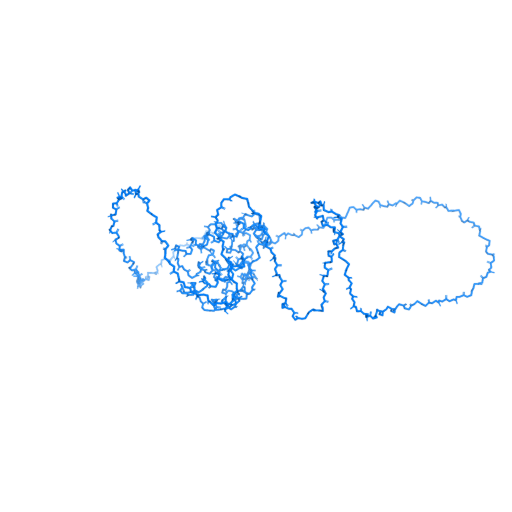 262 ? 4.598 1.355 8.690 1.00 97.75 262 LEU A C 1
ATOM 1972 O O . LEU A 1 262 ? 3.741 2.217 8.860 1.00 97.75 262 LEU A O 1
ATOM 1976 N N . THR A 1 263 ? 4.515 0.142 9.233 1.00 98.25 263 THR A N 1
ATOM 1977 C CA . THR A 1 263 ? 3.374 -0.301 10.045 1.00 98.25 263 THR A CA 1
ATOM 1978 C C . THR A 1 263 ? 3.227 0.529 11.315 1.00 98.25 263 THR A C 1
ATOM 1980 O O . THR A 1 263 ? 2.126 0.977 11.617 1.00 98.25 263 THR A O 1
ATOM 1983 N N . VAL A 1 264 ? 4.324 0.790 12.035 1.00 98.44 264 VAL A N 1
ATOM 1984 C CA . VAL A 1 264 ? 4.313 1.654 13.230 1.00 98.44 264 VAL A CA 1
ATOM 1985 C C . VAL A 1 264 ? 3.808 3.052 12.875 1.00 98.44 264 VAL A C 1
ATOM 1987 O O . VAL A 1 264 ? 2.863 3.525 13.501 1.00 98.44 264 VAL A O 1
ATOM 1990 N N . ARG A 1 265 ? 4.349 3.668 11.815 1.00 98.50 265 ARG A N 1
ATOM 1991 C CA . ARG A 1 265 ? 3.897 4.989 11.344 1.00 98.50 265 ARG A CA 1
ATOM 1992 C C . ARG A 1 265 ? 2.415 5.002 10.962 1.00 98.50 265 ARG A C 1
ATOM 1994 O O . ARG A 1 265 ? 1.704 5.944 11.305 1.00 98.50 265 ARG A O 1
ATOM 2001 N N . ALA A 1 266 ? 1.936 3.962 10.280 1.00 98.56 266 ALA A N 1
ATOM 2002 C CA . ALA A 1 266 ? 0.526 3.835 9.924 1.00 98.56 266 ALA A CA 1
ATOM 2003 C C . ALA A 1 266 ? -0.371 3.716 11.167 1.00 98.56 266 ALA A C 1
ATOM 2005 O O . ALA A 1 266 ? -1.417 4.355 11.223 1.00 98.56 266 ALA A O 1
ATOM 2006 N N . VAL A 1 267 ? 0.046 2.953 12.184 1.00 98.62 267 VAL A N 1
ATOM 2007 C CA . VAL A 1 267 ? -0.689 2.808 13.454 1.00 98.62 267 VAL A CA 1
ATOM 2008 C C . VAL A 1 267 ? -0.718 4.120 14.237 1.00 98.62 267 VAL A C 1
ATOM 2010 O O . VAL A 1 267 ? -1.765 4.497 14.762 1.00 98.62 267 VAL A O 1
ATOM 2013 N N . GLU A 1 268 ? 0.407 4.831 14.321 1.00 98.50 268 GLU A N 1
ATOM 2014 C CA . GLU A 1 268 ? 0.480 6.154 14.954 1.00 98.50 268 GLU A CA 1
ATOM 2015 C C . GLU A 1 268 ? -0.469 7.145 14.272 1.00 98.50 268 GLU A C 1
ATOM 2017 O O . GLU A 1 268 ? -1.241 7.828 14.949 1.00 98.50 268 GLU A O 1
ATOM 2022 N N . PHE A 1 269 ? -0.467 7.169 12.935 1.00 98.62 269 PHE A N 1
ATOM 2023 C CA . PHE A 1 269 ? -1.392 7.976 12.144 1.00 98.62 269 PHE A CA 1
ATOM 2024 C C . PHE A 1 269 ? -2.855 7.584 12.398 1.00 98.62 269 PHE A C 1
ATOM 2026 O O . PHE A 1 269 ? -3.669 8.439 12.735 1.00 98.62 269 PHE A O 1
ATOM 2033 N N . ALA A 1 270 ? -3.189 6.292 12.330 1.00 98.62 270 ALA A N 1
ATOM 2034 C CA . ALA A 1 270 ? -4.554 5.805 12.522 1.00 98.62 270 ALA A CA 1
ATOM 2035 C C . ALA A 1 270 ? -5.107 6.071 13.930 1.00 98.62 270 ALA A C 1
ATOM 2037 O O . ALA A 1 270 ? -6.290 6.369 14.087 1.00 98.62 270 ALA A O 1
ATOM 2038 N N . ASN A 1 271 ? -4.263 6.027 14.965 1.00 98.44 271 ASN A N 1
ATOM 2039 C CA . ASN A 1 271 ? -4.676 6.380 16.324 1.00 98.44 271 ASN A CA 1
ATOM 2040 C C . ASN A 1 271 ? -4.991 7.872 16.488 1.00 98.44 271 ASN A C 1
ATOM 2042 O O . ASN A 1 271 ? -5.882 8.216 17.271 1.00 98.44 271 ASN A O 1
ATOM 2046 N N . ARG A 1 272 ? -4.261 8.738 15.776 1.00 98.50 272 ARG A N 1
ATOM 2047 C CA . ARG A 1 272 ? -4.462 10.188 15.807 1.00 98.50 272 ARG A CA 1
ATOM 2048 C C . ARG A 1 272 ? -5.709 10.594 15.025 1.00 98.50 272 ARG A C 1
ATOM 2050 O O . ARG A 1 272 ? -6.563 11.276 15.580 1.00 98.50 272 ARG A O 1
ATOM 2057 N N . GLU A 1 273 ? -5.840 10.109 13.794 1.00 98.44 273 GLU A N 1
ATOM 2058 C CA . GLU A 1 273 ? -6.899 10.545 12.876 1.00 98.44 273 GLU A CA 1
ATOM 2059 C C . GLU A 1 273 ? -8.207 9.775 13.064 1.00 98.44 273 GLU A C 1
ATOM 2061 O O . GLU A 1 273 ? -9.282 10.301 12.792 1.00 98.44 273 GLU A O 1
ATOM 2066 N N . ARG A 1 274 ? -8.129 8.531 13.556 1.00 98.06 274 ARG A N 1
ATOM 2067 C CA . ARG A 1 274 ? -9.275 7.640 13.811 1.00 98.06 274 ARG A CA 1
ATOM 2068 C C . ARG A 1 274 ? -10.202 7.447 12.605 1.00 98.06 274 ARG A C 1
ATOM 2070 O O . ARG A 1 274 ? -11.385 7.175 12.790 1.00 98.06 274 ARG A O 1
ATOM 2077 N N . SER A 1 275 ? -9.674 7.552 11.389 1.00 98.56 275 SER A N 1
ATOM 2078 C CA . SER A 1 275 ? -10.459 7.403 10.166 1.00 98.56 275 SER A CA 1
ATOM 2079 C C . SER A 1 275 ? -10.418 5.982 9.600 1.00 98.56 275 SER A C 1
ATOM 2081 O O . SER A 1 275 ? -9.478 5.217 9.838 1.00 98.56 275 SER A O 1
ATOM 2083 N N . ALA A 1 276 ? -11.449 5.632 8.829 1.00 98.50 276 ALA A N 1
ATOM 2084 C CA . ALA A 1 276 ? -11.574 4.344 8.152 1.00 98.50 276 ALA A CA 1
ATOM 2085 C C . ALA A 1 276 ? -10.375 4.035 7.244 1.00 98.50 276 ALA A C 1
ATOM 2087 O O . ALA A 1 276 ? -9.787 2.958 7.335 1.00 98.50 276 ALA A O 1
ATOM 2088 N N . GLU A 1 277 ? -9.975 4.986 6.394 1.00 98.44 277 GLU A N 1
ATOM 2089 C CA . GLU A 1 277 ? -8.836 4.806 5.490 1.00 98.44 277 GLU A CA 1
ATOM 2090 C C . GLU A 1 277 ? -7.498 4.619 6.216 1.00 98.44 277 GLU A C 1
ATOM 2092 O O . GLU A 1 277 ? -6.647 3.859 5.749 1.00 98.44 277 GLU A O 1
ATOM 2097 N N . ALA A 1 278 ? -7.311 5.259 7.374 1.00 98.62 278 ALA A N 1
ATOM 2098 C CA . ALA A 1 278 ? -6.098 5.087 8.159 1.00 98.62 278 ALA A CA 1
ATOM 2099 C C . ALA A 1 278 ? -6.008 3.666 8.739 1.00 98.62 278 ALA A C 1
ATOM 2101 O O . ALA A 1 278 ? -4.951 3.036 8.667 1.00 98.62 278 ALA A O 1
ATOM 2102 N N . TRP A 1 279 ? -7.118 3.123 9.250 1.00 98.69 279 TRP A N 1
ATOM 2103 C CA . TRP A 1 279 ? -7.171 1.732 9.711 1.00 98.69 279 TRP A CA 1
ATOM 2104 C C . TRP A 1 279 ? -7.040 0.726 8.565 1.00 98.69 279 TRP A C 1
ATOM 2106 O O . TRP A 1 279 ? -6.323 -0.262 8.718 1.00 98.69 279 TRP A O 1
ATOM 2116 N N . LEU A 1 280 ? -7.629 1.002 7.396 1.00 98.56 280 LEU A N 1
ATOM 2117 C CA . LEU A 1 280 ? -7.429 0.180 6.199 1.00 98.56 280 LEU A CA 1
ATOM 2118 C C . LEU A 1 280 ? -5.941 0.096 5.828 1.00 98.56 280 LEU A C 1
ATOM 2120 O O . LEU A 1 280 ? -5.427 -0.995 5.601 1.00 98.56 280 LEU A O 1
ATOM 2124 N N . MET A 1 281 ? -5.223 1.223 5.832 1.00 98.50 281 MET A N 1
ATOM 2125 C CA . MET A 1 281 ? -3.781 1.244 5.561 1.00 98.50 281 MET A CA 1
ATOM 2126 C C . MET A 1 281 ? -2.998 0.328 6.515 1.00 98.50 281 MET A C 1
ATOM 2128 O O . MET A 1 281 ? -2.108 -0.404 6.079 1.00 98.50 281 MET A O 1
ATOM 2132 N N . VAL A 1 282 ? -3.345 0.330 7.807 1.00 98.50 282 VAL A N 1
ATOM 2133 C CA . VAL A 1 282 ? -2.734 -0.564 8.803 1.00 98.50 282 VAL A CA 1
ATOM 2134 C C . VAL A 1 282 ? -3.049 -2.030 8.495 1.00 98.50 282 VAL A C 1
ATOM 2136 O O . VAL A 1 282 ? -2.139 -2.856 8.523 1.00 98.50 282 VAL A O 1
ATOM 2139 N N . ALA A 1 283 ? -4.303 -2.360 8.175 1.00 98.19 283 ALA A N 1
ATOM 2140 C CA . ALA A 1 283 ? -4.704 -3.727 7.841 1.00 98.19 283 ALA A CA 1
ATOM 2141 C C . ALA A 1 283 ? -3.923 -4.283 6.642 1.00 98.19 283 ALA A C 1
ATOM 2143 O O . ALA A 1 283 ? -3.422 -5.402 6.711 1.00 98.19 283 ALA A O 1
ATOM 2144 N N . VAL A 1 284 ? -3.757 -3.488 5.581 1.00 97.75 284 VAL A N 1
ATOM 2145 C CA . VAL A 1 284 ? -3.003 -3.890 4.381 1.00 97.75 284 VAL A CA 1
ATOM 2146 C C . VAL A 1 284 ? -1.540 -4.190 4.713 1.00 97.75 284 VAL A C 1
ATOM 2148 O O . VAL A 1 284 ? -1.003 -5.206 4.276 1.00 97.75 284 VAL A O 1
ATOM 2151 N N . LEU A 1 285 ? -0.895 -3.352 5.529 1.00 97.50 285 LEU A N 1
ATOM 2152 C CA . LEU A 1 285 ? 0.489 -3.584 5.954 1.00 97.50 285 LEU A CA 1
ATOM 2153 C C . LEU A 1 285 ? 0.629 -4.824 6.842 1.00 97.50 285 LEU A C 1
ATOM 2155 O O . LEU A 1 285 ? 1.640 -5.519 6.771 1.00 97.50 285 LEU A O 1
ATOM 2159 N N . LEU A 1 286 ? -0.360 -5.107 7.691 1.00 97.62 286 LEU A N 1
ATOM 2160 C CA . LEU A 1 286 ? -0.373 -6.313 8.518 1.00 97.62 286 LEU A CA 1
ATOM 2161 C C . LEU A 1 286 ? -0.614 -7.578 7.693 1.00 97.62 286 LEU A C 1
ATOM 2163 O O . LEU A 1 286 ? 0.021 -8.593 7.971 1.00 97.62 286 LEU A O 1
ATOM 2167 N N . HIS A 1 287 ? -1.478 -7.505 6.679 1.00 96.69 287 HIS A N 1
ATOM 2168 C CA . HIS A 1 287 ? -1.699 -8.593 5.730 1.00 96.69 287 HIS A CA 1
ATOM 2169 C C . HIS A 1 287 ? -0.399 -8.934 4.985 1.00 96.69 287 HIS A C 1
ATOM 2171 O O . HIS A 1 287 ? -0.002 -10.091 4.946 1.00 96.69 287 HIS A O 1
ATOM 2177 N N . ALA A 1 288 ? 0.337 -7.922 4.521 1.00 95.62 288 ALA A N 1
ATOM 2178 C CA . ALA A 1 288 ? 1.639 -8.097 3.872 1.00 95.62 288 ALA A CA 1
ATOM 2179 C C . ALA A 1 288 ? 2.726 -8.722 4.773 1.00 95.62 288 ALA A C 1
ATOM 2181 O O . ALA A 1 288 ? 3.710 -9.259 4.281 1.00 95.62 288 ALA A O 1
ATOM 2182 N N . GLN A 1 289 ? 2.568 -8.645 6.098 1.00 95.69 289 GLN A N 1
ATOM 2183 C CA . GLN A 1 289 ? 3.460 -9.280 7.079 1.00 95.69 289 GLN A CA 1
ATOM 2184 C C . GLN A 1 289 ? 2.966 -10.661 7.529 1.00 95.69 289 GLN A C 1
ATOM 2186 O O . GLN A 1 289 ? 3.464 -11.178 8.529 1.00 95.69 289 GLN A O 1
ATOM 2191 N N . ASP A 1 290 ? 1.937 -11.207 6.876 1.00 95.69 290 ASP A N 1
ATOM 2192 C CA . ASP A 1 290 ? 1.279 -12.459 7.258 1.00 95.69 290 ASP A CA 1
ATOM 2193 C C . ASP A 1 290 ? 0.759 -12.452 8.715 1.00 95.69 290 ASP A C 1
ATOM 2195 O O . ASP A 1 290 ? 0.719 -13.450 9.434 1.00 95.69 290 ASP A O 1
ATOM 2199 N N . ARG A 1 291 ? 0.346 -11.276 9.211 1.00 96.88 291 ARG A N 1
ATOM 2200 C CA . ARG A 1 291 ? -0.216 -11.107 10.564 1.00 96.88 291 ARG A CA 1
ATOM 2201 C C . ARG A 1 291 ? -1.739 -11.162 10.537 1.00 96.88 291 ARG A C 1
ATOM 2203 O O . ARG A 1 291 ? -2.405 -10.279 11.084 1.00 96.88 291 ARG A O 1
ATOM 2210 N N . ILE A 1 292 ? -2.275 -12.216 9.924 1.00 97.38 292 ILE A N 1
ATOM 2211 C CA . ILE A 1 292 ? -3.696 -12.374 9.575 1.00 97.38 292 ILE A CA 1
ATOM 2212 C C . ILE A 1 292 ? -4.661 -12.105 10.746 1.00 97.38 292 ILE A C 1
ATOM 2214 O O . ILE A 1 292 ? -5.558 -11.273 10.580 1.00 97.38 292 ILE A O 1
ATOM 2218 N N . PRO A 1 293 ? -4.471 -12.663 11.965 1.00 97.50 293 PRO A N 1
ATOM 2219 C CA . PRO A 1 293 ? -5.420 -12.432 13.058 1.00 97.50 293 PRO A CA 1
ATOM 2220 C C . PRO A 1 293 ? -5.505 -10.962 13.479 1.00 97.50 293 PRO A C 1
ATOM 2222 O O . PRO A 1 293 ? -6.581 -10.474 13.814 1.00 97.50 293 PRO A O 1
ATOM 2225 N N . LEU A 1 294 ? -4.374 -10.248 13.445 1.00 98.00 294 LEU A N 1
ATOM 2226 C CA . LEU A 1 294 ? -4.335 -8.829 13.788 1.00 98.00 294 LEU A CA 1
ATOM 2227 C C . LEU A 1 294 ? -4.884 -7.972 12.645 1.00 98.00 294 LEU A C 1
ATOM 2229 O O . LEU A 1 294 ? -5.598 -7.009 12.911 1.00 98.00 294 LEU A O 1
ATOM 2233 N N . ALA A 1 295 ? -4.574 -8.326 11.393 1.00 98.06 295 ALA A N 1
ATOM 2234 C CA . ALA A 1 295 ? -5.135 -7.657 10.225 1.00 98.06 295 ALA A CA 1
ATOM 2235 C C . ALA A 1 295 ? -6.670 -7.688 10.277 1.00 98.06 295 ALA A C 1
ATOM 2237 O O . ALA A 1 295 ? -7.291 -6.639 10.134 1.00 98.06 295 ALA A O 1
ATOM 2238 N N . ARG A 1 296 ? -7.271 -8.838 10.613 1.00 97.94 296 ARG A N 1
ATOM 2239 C CA . ARG A 1 296 ? -8.727 -8.999 10.754 1.00 97.94 296 ARG A CA 1
ATOM 2240 C C . ARG A 1 296 ? -9.334 -8.031 11.774 1.00 97.94 296 ARG A C 1
ATOM 2242 O O . ARG A 1 296 ? -10.229 -7.268 11.426 1.00 97.94 296 ARG A O 1
ATOM 2249 N N . THR A 1 297 ? -8.790 -7.980 12.992 1.00 98.31 297 THR A N 1
ATOM 2250 C CA . THR A 1 297 ? -9.256 -7.039 14.032 1.00 98.31 297 THR A CA 1
ATOM 2251 C C . THR A 1 297 ? -9.127 -5.579 13.593 1.00 98.31 297 THR A C 1
ATOM 2253 O O . THR A 1 297 ? -9.956 -4.736 13.929 1.00 98.31 297 THR A O 1
ATOM 2256 N N . VAL A 1 298 ? -8.086 -5.251 12.825 1.00 98.50 298 VAL A N 1
ATOM 2257 C CA . VAL A 1 298 ? -7.910 -3.894 12.301 1.00 98.50 298 VAL A CA 1
ATOM 2258 C C . VAL A 1 298 ? -8.918 -3.572 11.192 1.00 98.50 298 VAL A C 1
ATOM 2260 O O . VAL A 1 298 ? -9.393 -2.439 11.139 1.00 98.50 298 VAL A O 1
ATOM 2263 N N . VAL A 1 299 ? -9.292 -4.536 10.345 1.00 98.50 299 VAL A N 1
ATOM 2264 C CA . VAL A 1 299 ? -10.354 -4.348 9.340 1.00 98.50 299 VAL A CA 1
ATOM 2265 C C . VAL A 1 299 ? -11.708 -4.125 10.009 1.00 98.50 299 VAL A C 1
ATOM 2267 O O . VAL A 1 299 ? -12.421 -3.203 9.624 1.00 98.50 299 VAL A O 1
ATOM 2270 N N . GLU A 1 300 ? -12.043 -4.893 11.048 1.00 98.25 300 GLU A N 1
ATOM 2271 C CA . GLU A 1 300 ? -13.261 -4.675 11.846 1.00 98.25 300 GLU A CA 1
ATOM 2272 C C . GLU A 1 300 ? -13.299 -3.249 12.409 1.00 98.25 300 GLU A C 1
ATOM 2274 O O . GLU A 1 300 ? -14.285 -2.531 12.242 1.00 98.25 300 GLU A O 1
ATOM 2279 N N . ARG A 1 301 ? -12.175 -2.781 12.963 1.00 98.38 301 ARG A N 1
ATOM 2280 C CA . ARG A 1 301 ? -12.036 -1.400 13.441 1.00 98.38 301 ARG A CA 1
ATOM 2281 C C . ARG A 1 301 ? -12.158 -0.363 12.320 1.00 98.38 301 ARG A C 1
ATOM 2283 O O . ARG A 1 301 ? -12.708 0.714 12.541 1.00 98.38 301 ARG A O 1
ATOM 2290 N N . ALA A 1 302 ? -11.656 -0.659 11.122 1.00 98.50 302 ALA A N 1
ATOM 2291 C CA . ALA A 1 302 ? -11.825 0.211 9.961 1.00 98.50 302 ALA A CA 1
ATOM 2292 C C . ALA A 1 302 ? -13.306 0.324 9.567 1.00 98.50 302 ALA A C 1
ATOM 2294 O O . ALA A 1 302 ? -13.785 1.425 9.302 1.00 98.50 302 ALA A O 1
ATOM 2295 N N . ILE A 1 303 ? -14.040 -0.793 9.584 1.00 98.50 303 ILE A N 1
ATOM 2296 C CA . ILE A 1 303 ? -15.487 -0.851 9.335 1.00 98.50 303 ILE A CA 1
ATOM 2297 C C . ILE A 1 303 ? -16.254 -0.034 10.380 1.00 98.50 303 ILE A C 1
ATOM 2299 O O . ILE A 1 303 ? -17.111 0.767 10.010 1.00 98.50 303 ILE A O 1
ATOM 2303 N N . GLU A 1 304 ? -15.926 -0.174 11.665 1.00 98.31 304 GLU A N 1
ATOM 2304 C CA . GLU A 1 304 ? -16.512 0.637 12.744 1.00 98.31 304 GLU A CA 1
ATOM 2305 C C . GLU A 1 304 ? -16.245 2.137 12.560 1.00 98.31 304 GLU A C 1
ATOM 2307 O O . GLU A 1 304 ? -17.108 2.965 12.846 1.00 98.31 304 GLU A O 1
ATOM 2312 N N . ALA A 1 305 ? -15.072 2.491 12.028 1.00 98.25 305 ALA A N 1
ATOM 2313 C CA . ALA A 1 305 ? -14.708 3.862 11.679 1.00 98.25 305 ALA A CA 1
ATOM 2314 C C . ALA A 1 305 ? -15.346 4.362 10.363 1.00 98.25 305 ALA A C 1
ATOM 2316 O O . ALA A 1 305 ? -15.065 5.485 9.940 1.00 98.25 305 ALA A O 1
ATOM 2317 N N . GLY A 1 306 ? -16.197 3.561 9.711 1.00 98.38 306 GLY A N 1
ATOM 2318 C CA . GLY A 1 306 ? -16.939 3.939 8.5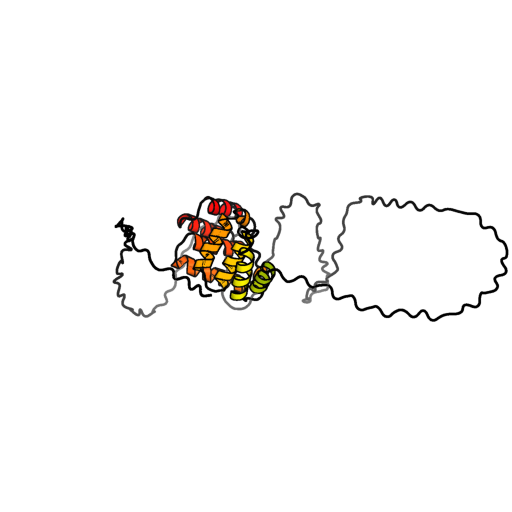07 1.00 98.38 306 GLY A CA 1
ATOM 2319 C C . GLY A 1 306 ? -16.333 3.465 7.182 1.00 98.38 306 GLY A C 1
ATOM 2320 O O . GLY A 1 306 ? -16.626 4.063 6.144 1.00 98.38 306 GLY A O 1
ATOM 2321 N N . LEU A 1 307 ? -15.488 2.426 7.185 1.00 98.50 307 LEU A N 1
ATOM 2322 C CA . LEU A 1 307 ? -15.022 1.790 5.948 1.00 98.50 307 LEU A CA 1
ATOM 2323 C C . LEU A 1 307 ? -16.204 1.161 5.204 1.00 98.50 307 LEU A C 1
ATOM 2325 O O . LEU A 1 307 ? -17.094 0.555 5.804 1.00 98.50 307 LEU A O 1
ATOM 2329 N N . GLU A 1 308 ? -16.205 1.281 3.879 1.00 98.50 308 GLU A N 1
ATOM 2330 C CA . GLU A 1 308 ? -17.236 0.679 3.047 1.00 98.50 308 GLU A CA 1
ATOM 2331 C C . GLU A 1 308 ? -17.254 -0.839 3.196 1.00 98.50 308 GLU A C 1
ATOM 2333 O O . GLU A 1 308 ? -16.233 -1.508 3.029 1.00 98.50 308 GLU A O 1
ATOM 2338 N N . ARG A 1 309 ? -18.450 -1.398 3.396 1.00 97.94 309 ARG A N 1
ATOM 2339 C CA . ARG A 1 309 ? -18.673 -2.851 3.441 1.00 97.94 309 ARG A CA 1
ATOM 2340 C C . ARG A 1 309 ? -18.190 -3.563 2.177 1.00 97.94 309 ARG A C 1
ATOM 2342 O O . ARG A 1 309 ? -17.652 -4.654 2.268 1.00 97.94 309 ARG A O 1
ATOM 2349 N N . GLN A 1 310 ? -18.274 -2.895 1.025 1.00 97.75 310 GLN A N 1
ATOM 2350 C CA . GLN A 1 310 ? -17.771 -3.401 -0.259 1.00 97.75 310 GLN A CA 1
ATOM 2351 C C . GLN A 1 310 ? -16.254 -3.652 -0.278 1.00 97.75 310 GLN A C 1
ATOM 2353 O O . GLN A 1 310 ? -15.791 -4.412 -1.116 1.00 97.75 310 GLN A O 1
ATOM 2358 N N . ILE A 1 311 ? -15.490 -3.024 0.622 1.00 98.25 311 ILE A N 1
ATOM 2359 C CA . ILE A 1 311 ? -14.047 -3.252 0.783 1.00 98.25 311 ILE A CA 1
ATOM 2360 C C . ILE A 1 311 ? -13.796 -4.109 2.025 1.00 98.25 311 ILE A C 1
ATOM 2362 O O . ILE A 1 311 ? -13.045 -5.078 1.973 1.00 98.25 311 ILE A O 1
ATOM 2366 N N . GLY A 1 312 ? -14.434 -3.753 3.144 1.00 98.19 312 GLY A N 1
ATOM 2367 C CA . GLY A 1 312 ? -14.221 -4.404 4.431 1.00 98.19 312 GLY A CA 1
ATOM 2368 C C . GLY A 1 312 ? -14.629 -5.875 4.445 1.00 98.19 312 GLY A C 1
ATOM 2369 O O . GLY A 1 312 ? -13.872 -6.695 4.951 1.00 98.19 312 GLY A O 1
ATOM 2370 N N . ASP A 1 313 ? -15.781 -6.225 3.869 1.00 97.94 313 ASP A N 1
ATOM 2371 C CA . ASP A 1 313 ? -16.279 -7.601 3.907 1.00 97.94 313 ASP A CA 1
ATOM 2372 C C . ASP A 1 313 ? -15.394 -8.549 3.061 1.00 97.94 313 ASP A C 1
ATOM 2374 O O . ASP A 1 313 ? -14.907 -9.531 3.625 1.00 97.94 313 ASP A O 1
ATOM 2378 N N . PRO A 1 314 ? -15.050 -8.249 1.787 1.00 98.06 314 PRO A N 1
ATOM 2379 C CA . PRO A 1 314 ? -14.092 -9.072 1.043 1.00 98.06 314 PRO A CA 1
ATOM 2380 C C . PRO A 1 314 ? -12.743 -9.198 1.754 1.00 98.06 314 PRO A C 1
ATOM 2382 O O . PRO A 1 314 ? -12.161 -10.279 1.788 1.00 98.06 314 PRO A O 1
ATOM 2385 N N . MET A 1 315 ? -12.257 -8.112 2.370 1.00 97.56 315 MET A N 1
ATOM 2386 C CA . MET A 1 315 ? -11.003 -8.126 3.131 1.00 97.56 315 MET A CA 1
ATOM 2387 C C . MET A 1 315 ? -11.062 -9.097 4.311 1.00 97.56 315 MET A C 1
ATOM 2389 O O . MET A 1 315 ? -10.110 -9.834 4.546 1.00 97.56 315 MET A O 1
ATOM 2393 N N . LEU A 1 316 ? -12.178 -9.139 5.036 1.00 98.00 316 LEU A N 1
ATOM 2394 C CA . LEU A 1 316 ? -12.386 -10.114 6.103 1.00 98.00 316 LEU A CA 1
ATOM 2395 C C . LEU A 1 316 ? -12.470 -11.554 5.570 1.00 98.00 316 LEU A C 1
ATOM 2397 O O . LEU A 1 316 ? -11.970 -12.462 6.230 1.00 98.00 316 LEU A O 1
ATOM 2401 N N . ASP A 1 317 ? -13.057 -11.763 4.390 1.00 97.44 317 ASP A N 1
ATOM 2402 C CA . ASP A 1 317 ? -13.150 -13.087 3.760 1.00 97.44 317 ASP A CA 1
ATOM 2403 C C . ASP A 1 317 ? -11.775 -13.617 3.338 1.00 97.44 317 ASP A C 1
ATOM 2405 O O . ASP A 1 317 ? -11.424 -14.746 3.681 1.00 97.44 317 ASP A O 1
ATOM 2409 N N . ALA A 1 318 ? -10.955 -12.790 2.683 1.00 96.50 318 ALA A N 1
ATOM 2410 C CA . ALA A 1 318 ? -9.597 -13.173 2.286 1.00 96.50 318 ALA A CA 1
ATOM 2411 C C . ALA A 1 318 ? -8.660 -13.406 3.479 1.00 96.50 318 ALA A C 1
ATOM 2413 O O . ALA A 1 318 ? -7.747 -14.223 3.402 1.00 96.50 318 ALA A O 1
ATOM 2414 N N . LEU A 1 319 ? -8.911 -12.737 4.608 1.00 96.62 319 LEU A N 1
ATOM 2415 C CA . LEU A 1 319 ? -8.202 -12.974 5.868 1.00 96.62 319 LEU A CA 1
ATOM 2416 C C . LEU A 1 319 ? -8.725 -14.209 6.631 1.00 96.62 319 LEU A C 1
ATOM 2418 O O . LEU A 1 319 ? -8.320 -14.433 7.773 1.00 96.62 319 LEU A O 1
ATOM 2422 N N . GLY A 1 320 ? -9.605 -15.010 6.021 1.00 93.81 320 GLY A N 1
ATOM 2423 C CA . GLY A 1 320 ? -10.091 -16.272 6.573 1.00 93.81 320 GLY A CA 1
ATOM 2424 C C . GLY A 1 320 ? -11.037 -16.073 7.751 1.00 93.81 320 GLY A C 1
ATOM 2425 O O . GLY A 1 320 ? -10.742 -16.552 8.847 1.00 93.81 320 GLY A O 1
ATOM 2426 N N . ARG A 1 321 ? -12.127 -15.327 7.520 1.00 60.94 321 ARG A N 1
ATOM 2427 C CA . ARG A 1 321 ? -13.192 -15.060 8.498 1.00 60.94 321 ARG A CA 1
ATOM 2428 C C . ARG A 1 321 ? -13.469 -16.233 9.441 1.00 60.94 321 ARG A C 1
ATOM 2430 O O . ARG A 1 321 ? -13.790 -17.336 8.949 1.00 60.94 321 ARG A O 1
#

Solvent-accessible surface area (backbone atoms only — not comparable to full-atom values): 21410 Å² total; per-residue (Å²): 138,86,83,86,83,87,87,80,90,82,86,88,83,89,79,79,88,80,82,82,81,83,78,79,73,79,78,76,79,78,76,79,82,85,72,92,72,81,87,76,87,78,81,91,77,82,90,81,84,85,79,88,82,84,87,84,86,88,83,89,82,91,88,83,91,84,88,84,91,77,81,86,90,82,87,86,85,80,84,83,85,85,86,82,83,89,69,91,89,69,86,88,80,80,85,80,84,80,82,82,82,78,93,69,75,99,63,98,71,83,85,73,87,78,85,67,79,84,78,82,79,77,90,70,95,73,88,81,85,80,86,78,87,78,84,83,82,86,74,86,85,81,88,70,91,74,84,77,75,79,72,84,79,77,81,70,81,78,77,74,73,75,81,71,77,76,75,84,74,82,75,76,78,79,48,43,54,56,52,11,49,54,22,33,30,71,68,36,21,68,57,11,36,53,24,32,52,57,37,42,66,40,81,91,37,58,70,41,25,66,59,34,40,51,36,15,53,22,28,41,66,58,72,36,53,70,62,12,17,55,31,36,48,49,12,41,71,62,32,59,70,58,54,76,50,64,56,67,57,60,53,55,50,70,40,69,67,56,57,49,53,52,38,52,53,33,47,57,48,20,69,73,70,57,40,16,39,29,24,42,48,32,19,53,51,28,43,39,66,71,36,38,77,59,18,43,57,31,36,54,50,8,39,76,44,65,35,55,60,86,48,42,51,56,41,36,53,63,52,63,108

Sequence (321 aa):
MTSVRTFMGMAGLAVAAAAAPAQHAIDFGSRAVDGTRAFTTHRMDSCEPVRRDSGFHVTSHGLRGSASFYGSRSRLNIGLNTGICDSLLYPRCSTRTSYVCHPVGCGCGVCRPVHRRPVVVCDDPWPVYSTSYASIVTAPVVTQPVIYSPPAVVVQPVQVAAPQPPAPVPVDPTTPLEAGKDALRRGNADRAVRSLKEHLRDPAHDRDGDSQRLLALALLSANRADEAALMIRKAYRTDVGLVELPFDPDLLGDDDRRIRALTVRAVEFANRERSAEAWLMVAVLLHAQDRIPLARTVVERAIEAGLERQIGDPMLDALGR

Secondary structure (DSSP, 8-state):
----------------------------------------------------------------------SS---------------TTS---------------SS--------PPP------------------------------------------PPPPPPP----PPPPHHHHHHHHHHTT-HHHHHHHHHHHTTSTTTTT-HHHHHHHHHHHHHTT-HHHHHHHHHHHHHH-GGGGTS---GGGG-S-HHHHHHHHHHHHHHHHHH--HHHHHHHHHHHHHTT-HHHHHHHHHHHHHTT--HHHHHHHHHHTT-

Nearest PDB structures (foldseek):
  8bbg-assembly1_D  TM=4.143E-01  e=2.282E-01  Homo sapiens
  5a7d-assembly2_E  TM=3.593E-01  e=3.937E-01  Drosophila melanogaster
  3sf4-assembly3_C  TM=3.666E-01  e=5.662E-01  Homo sapiens
  4jhr-assembly1_A  TM=4.262E-01  e=3.648E+00  Mus musculus

pLDDT: mean 70.12, std 27.4, range [29.59, 98.69]

Mean predicted aligned error: 18.73 Å